Protein AF-A0A2H9THV5-F1 (afdb_monomer)

Radius of gyration: 31.76 Å; Cα contacts (8 Å, |Δi|>4): 285; chains: 1; bounding box: 78×86×103 Å

Sequence (363 aa):
MTNRNKTTAIPIPISDPPSHIPTVLPTSSRPKQRLEPTRTTKKSQKLVVFPDAEVEEEQVDENCIQIVSDEEFPFTSNAPQSFRLKDLRDHCLKMNLTGSVDIKRFDEVLYSPYFIDKEKSELAGKLEDAVASDAPIGEIFVFDYGVVVIWGLDEEDEKKALHRLQPYETDRLSPDDVELESFSFCHNPDKPARLFNDIINLRTGHHLVKLTISHALAQSVKLAYFEELIENTILHTKNIPYELSSTGTIKMSRQDINRQIGELFAMRMNVNLISNVLDTPELFWSFPTLAPLYRAVRGYLEISQRVEVLNQRCAVLSDMLDMLRDHANIMHGETLEWIVIVLIAIEIFIGIAKGLGDVLYSR

Nearest PDB structures (foldseek):
  5xg2-assembly1_A  TM=3.151E-01  e=3.537E-01  Pyrococcus yayanosii CH1
  3g67-assembly1_A  TM=2.731E-01  e=3.233E+00  Thermotoga maritima
  3zx6-assembly1_B  TM=2.943E-01  e=4.809E+00  Archaeoglobus fulgidus DSM 4304
  3g6b-assembly1_A  TM=2.728E-01  e=4.809E+00  Thermotoga maritima

InterPro domains:
  IPR003734 Domain of unknown function DUF155 [PF02582] (140-311)
  IPR051624 RMD1/Sad1-interacting [PTHR16255] (18-355)

Structure (mmCIF, N/CA/C/O backbone):
data_AF-A0A2H9THV5-F1
#
_entry.id   AF-A0A2H9THV5-F1
#
loop_
_atom_site.group_PDB
_atom_site.id
_atom_site.type_symbol
_atom_site.label_atom_id
_atom_site.label_alt_id
_atom_site.label_comp_id
_atom_site.label_asym_id
_atom_site.label_entity_id
_atom_site.label_seq_id
_atom_site.pdbx_PDB_ins_code
_atom_site.Cartn_x
_atom_site.Cartn_y
_atom_site.Cartn_z
_atom_site.occupancy
_atom_site.B_iso_or_equiv
_atom_site.auth_seq_id
_atom_site.auth_comp_id
_atom_site.auth_asym_id
_atom_site.auth_atom_id
_atom_site.pdbx_PDB_model_num
ATOM 1 N N . MET A 1 1 ? 2.592 61.772 -7.601 1.00 41.31 1 MET A N 1
ATOM 2 C CA . MET A 1 1 ? 1.728 62.232 -6.492 1.00 41.31 1 MET A CA 1
ATOM 3 C C . MET A 1 1 ? 0.386 62.652 -7.069 1.00 41.31 1 MET A C 1
ATOM 5 O O . MET A 1 1 ? 0.319 63.712 -7.672 1.00 41.31 1 MET A O 1
ATOM 9 N N . THR A 1 2 ? -0.664 61.855 -6.884 1.00 35.66 2 THR A N 1
ATOM 10 C CA . THR A 1 2 ? -2.045 62.306 -7.121 1.00 35.66 2 THR A CA 1
ATOM 11 C C . THR A 1 2 ? -2.966 61.477 -6.241 1.00 35.66 2 THR A C 1
ATOM 13 O O . THR A 1 2 ? -2.926 60.253 -6.270 1.00 35.66 2 THR A O 1
ATOM 16 N N . ASN A 1 3 ? -3.732 62.159 -5.398 1.00 29.12 3 ASN A N 1
ATOM 17 C CA . ASN A 1 3 ? -4.536 61.590 -4.323 1.00 29.12 3 ASN A CA 1
ATOM 18 C C . ASN A 1 3 ? -6.005 61.941 -4.599 1.00 29.12 3 ASN A C 1
ATOM 20 O O . ASN A 1 3 ? -6.270 63.095 -4.942 1.00 29.12 3 ASN A O 1
ATOM 24 N N . ARG A 1 4 ? -6.944 60.998 -4.453 1.00 34.19 4 ARG A N 1
ATOM 25 C CA . ARG A 1 4 ? -8.390 61.278 -4.360 1.00 34.19 4 ARG A CA 1
ATOM 26 C C . ARG A 1 4 ? -9.114 60.124 -3.665 1.00 34.19 4 ARG A C 1
ATOM 28 O O . ARG A 1 4 ? -8.895 58.964 -3.985 1.00 34.19 4 ARG A O 1
ATOM 35 N N . ASN A 1 5 ? -9.963 60.487 -2.708 1.00 29.50 5 ASN A N 1
ATOM 36 C CA . ASN A 1 5 ? -10.644 59.621 -1.746 1.00 29.50 5 ASN A CA 1
ATOM 37 C C . ASN A 1 5 ? -12.156 59.932 -1.735 1.00 29.50 5 ASN A C 1
ATOM 39 O O . ASN A 1 5 ? -12.516 61.085 -1.974 1.00 29.50 5 ASN A O 1
ATOM 43 N N . LYS A 1 6 ? -12.974 58.958 -1.284 1.00 31.80 6 LYS A N 1
ATOM 44 C CA . LYS A 1 6 ? -14.427 59.047 -0.950 1.00 31.80 6 LYS A CA 1
ATOM 45 C C . LYS A 1 6 ? -15.368 59.152 -2.186 1.00 31.80 6 LYS A C 1
ATOM 47 O O . LYS A 1 6 ? -14.927 59.576 -3.245 1.00 31.80 6 LYS A O 1
ATOM 52 N N . THR A 1 7 ? -16.637 58.704 -2.156 1.00 30.53 7 THR A N 1
ATOM 53 C CA . THR A 1 7 ? -17.585 58.592 -1.018 1.00 30.53 7 THR A CA 1
ATOM 54 C C . THR A 1 7 ? -18.591 57.420 -1.120 1.00 30.53 7 THR A C 1
ATOM 56 O O . THR A 1 7 ? -19.015 57.034 -2.201 1.00 30.53 7 THR A O 1
ATOM 59 N N . THR A 1 8 ? -18.987 56.934 0.062 1.00 30.58 8 THR A N 1
ATOM 60 C CA . THR A 1 8 ? -20.069 56.024 0.508 1.00 30.58 8 THR A CA 1
ATOM 61 C C . THR A 1 8 ? -21.469 56.131 -0.134 1.00 30.58 8 THR A C 1
ATOM 63 O O . THR A 1 8 ? -21.942 57.242 -0.353 1.00 30.58 8 THR A O 1
ATOM 66 N N . ALA A 1 9 ? -22.199 54.999 -0.207 1.00 30.67 9 ALA A N 1
ATOM 67 C CA . ALA A 1 9 ? -23.635 54.881 0.145 1.00 30.67 9 ALA A CA 1
ATOM 68 C C . ALA A 1 9 ? -24.061 53.405 0.392 1.00 30.67 9 ALA A C 1
ATOM 70 O O . ALA A 1 9 ? -23.725 52.537 -0.406 1.00 30.67 9 ALA A O 1
ATOM 71 N N . ILE A 1 10 ? -24.822 53.130 1.464 1.00 35.75 10 ILE A N 1
ATOM 72 C CA . ILE A 1 10 ? -25.533 51.857 1.748 1.00 35.75 10 ILE A CA 1
ATOM 73 C C . ILE A 1 10 ? -26.946 52.212 2.246 1.00 35.75 10 ILE A C 1
ATOM 75 O O . ILE A 1 10 ? -27.068 53.123 3.068 1.00 35.75 10 ILE A O 1
ATOM 79 N N . PRO A 1 11 ? -27.995 51.502 1.794 1.00 33.69 11 PRO A N 1
ATOM 80 C CA . PRO A 1 11 ? -29.097 51.115 2.687 1.00 33.69 11 PRO A CA 1
ATOM 81 C C . PRO A 1 11 ? -29.541 49.638 2.539 1.00 33.69 11 PRO A C 1
ATOM 83 O O . PRO A 1 11 ? -29.286 48.986 1.531 1.00 33.69 11 PRO A O 1
ATOM 86 N N . ILE A 1 12 ? -30.226 49.129 3.570 1.00 32.84 12 ILE A N 1
ATOM 87 C CA . ILE A 1 12 ? -30.761 47.759 3.775 1.00 32.84 12 ILE A CA 1
ATOM 88 C C . ILE A 1 12 ? -32.153 47.929 4.460 1.00 32.84 12 ILE A C 1
ATOM 90 O O . ILE A 1 12 ? -32.364 49.011 5.016 1.00 32.84 12 ILE A O 1
ATOM 94 N N . PRO A 1 13 ? -33.035 46.916 4.644 1.00 43.62 13 PRO A N 1
ATOM 95 C CA . PRO A 1 13 ? -33.678 45.935 3.741 1.00 43.62 13 PRO A CA 1
ATOM 96 C C . PRO A 1 13 ? -35.220 46.148 3.625 1.00 43.62 13 PRO A C 1
ATOM 98 O O . PRO A 1 13 ? -35.772 47.010 4.303 1.00 43.62 13 PRO A O 1
ATOM 101 N N . ILE A 1 14 ? -35.941 45.293 2.873 1.00 37.06 14 ILE A N 1
ATOM 102 C CA . ILE A 1 14 ? -37.394 45.020 3.046 1.00 37.06 14 ILE A CA 1
ATOM 103 C C . ILE A 1 14 ? -37.681 43.518 2.798 1.00 37.06 14 ILE A C 1
ATOM 105 O O . ILE A 1 14 ? -37.040 42.908 1.945 1.00 37.06 14 ILE A O 1
ATOM 109 N N . SER A 1 15 ? -38.657 42.951 3.512 1.00 32.81 15 SER A N 1
ATOM 110 C CA . SER A 1 15 ? -39.217 41.587 3.395 1.00 32.81 15 SER A CA 1
ATOM 111 C C . SER A 1 15 ? -40.761 41.660 3.560 1.00 32.81 15 SER A C 1
ATOM 113 O O . SER A 1 15 ? -41.258 42.740 3.882 1.00 32.81 15 SER A O 1
ATOM 115 N N . ASP A 1 16 ? -41.635 40.662 3.357 1.00 33.09 16 ASP A N 1
ATOM 116 C CA . ASP A 1 16 ? -41.623 39.218 2.989 1.00 33.09 16 ASP A CA 1
ATOM 117 C C . ASP A 1 16 ? -43.109 38.842 2.627 1.00 33.09 16 ASP A C 1
ATOM 119 O O . ASP A 1 16 ? -43.939 39.762 2.640 1.00 33.09 16 ASP A O 1
ATOM 123 N N . PRO A 1 17 ? -43.588 37.580 2.448 1.00 40.47 17 PRO A N 1
ATOM 124 C CA . PRO A 1 17 ? -43.009 36.293 2.023 1.00 40.47 17 PRO A CA 1
ATOM 125 C C . PRO A 1 17 ? -43.823 35.681 0.822 1.00 40.47 17 PRO A C 1
ATOM 127 O O . PRO A 1 17 ? -44.000 36.371 -0.178 1.00 40.47 17 PRO A O 1
ATOM 130 N N . PRO A 1 18 ? -44.320 34.418 0.822 1.00 41.69 18 PRO A N 1
ATOM 131 C CA . PRO A 1 18 ? -43.686 33.252 0.189 1.00 41.69 18 PRO A CA 1
ATOM 132 C C . PRO A 1 18 ? -44.488 32.633 -0.980 1.00 41.69 18 PRO A C 1
ATOM 134 O O . PRO A 1 18 ? -45.715 32.714 -1.004 1.00 41.69 18 PRO A O 1
ATOM 137 N N . SER A 1 19 ? -43.843 31.859 -1.870 1.00 29.62 19 SER A N 1
ATOM 138 C CA . SER A 1 19 ? -44.549 30.786 -2.603 1.00 29.62 19 SER A CA 1
ATOM 139 C C . SER A 1 19 ? -43.634 29.688 -3.188 1.00 29.62 19 SER A C 1
ATOM 141 O O . SER A 1 19 ? -42.542 29.959 -3.671 1.00 29.62 19 SER A O 1
ATOM 143 N N . HIS A 1 20 ? -44.148 28.452 -3.140 1.00 33.62 20 HIS A N 1
ATOM 144 C CA . HIS A 1 20 ? -43.780 27.231 -3.881 1.00 33.62 20 HIS A CA 1
ATOM 145 C C . HIS A 1 20 ? -42.341 26.673 -3.847 1.00 33.62 20 HIS A C 1
ATOM 147 O O . HIS A 1 20 ? -41.437 27.100 -4.558 1.00 33.62 20 HIS A O 1
ATOM 153 N N . ILE A 1 21 ? -42.219 25.553 -3.126 1.00 32.97 21 ILE A N 1
ATOM 154 C CA . ILE A 1 21 ? -41.171 24.532 -3.259 1.00 32.97 21 ILE A CA 1
ATOM 155 C C . ILE A 1 21 ? -41.401 23.717 -4.546 1.00 32.97 21 ILE A C 1
ATOM 157 O O . ILE A 1 21 ? -42.512 23.219 -4.746 1.00 32.97 21 ILE A O 1
ATOM 161 N N . PRO A 1 22 ? -40.347 23.454 -5.337 1.00 31.42 22 PRO A N 1
ATOM 162 C CA . PRO A 1 22 ? -40.216 22.216 -6.097 1.00 31.42 22 PRO A CA 1
ATOM 163 C C . PRO A 1 22 ? -39.052 21.378 -5.551 1.00 31.42 22 PRO A C 1
ATOM 165 O O . PRO A 1 22 ? -37.917 21.842 -5.450 1.00 31.42 22 PRO A O 1
ATOM 168 N N . THR A 1 23 ? -39.330 20.118 -5.225 1.00 37.56 23 THR A N 1
ATOM 169 C CA . THR A 1 23 ? -38.326 19.133 -4.807 1.00 37.56 23 THR A CA 1
ATOM 170 C C . THR A 1 23 ? -37.332 18.864 -5.939 1.00 37.56 23 THR A C 1
ATOM 172 O O . THR A 1 23 ? -37.728 18.378 -6.997 1.00 37.56 23 THR A O 1
ATOM 175 N N . VAL A 1 24 ? -36.040 19.115 -5.709 1.00 32.00 24 VAL A N 1
ATOM 176 C CA . VAL A 1 24 ? -34.955 18.727 -6.626 1.00 32.00 24 VAL A CA 1
ATOM 177 C C . VAL A 1 24 ? -33.928 17.896 -5.861 1.00 32.00 24 VAL A C 1
ATOM 179 O O . VAL A 1 24 ? -33.299 18.375 -4.920 1.00 32.00 24 VAL A O 1
ATOM 182 N N . LEU A 1 25 ? -33.766 16.640 -6.279 1.00 36.31 25 LEU A N 1
ATOM 183 C CA . LEU A 1 25 ? -32.683 15.759 -5.841 1.00 36.31 25 LEU A CA 1
ATOM 184 C C . LEU A 1 25 ? -31.337 16.301 -6.356 1.00 36.31 25 LEU A C 1
ATOM 186 O O . LEU A 1 25 ? -31.209 16.507 -7.565 1.00 36.31 25 LEU A O 1
ATOM 190 N N . PRO A 1 26 ? -30.313 16.490 -5.506 1.00 31.27 26 PRO A N 1
ATOM 191 C CA . PRO A 1 26 ? -28.981 16.838 -5.977 1.00 31.27 26 PRO A CA 1
ATOM 192 C C . PRO A 1 26 ? -28.259 15.591 -6.508 1.00 31.27 26 PRO A C 1
ATOM 194 O O . PRO A 1 26 ? -27.582 14.876 -5.770 1.00 31.27 26 PRO A O 1
ATOM 197 N N . THR A 1 27 ? -28.346 15.349 -7.817 1.00 34.00 27 THR A N 1
ATOM 198 C CA . THR A 1 27 ? -27.400 14.471 -8.522 1.00 34.00 27 THR A CA 1
ATOM 199 C C . THR A 1 27 ? -26.018 15.126 -8.531 1.00 34.00 27 THR A C 1
ATOM 201 O O . THR A 1 27 ? -25.713 15.955 -9.388 1.00 34.00 27 THR A O 1
ATOM 204 N N . SER A 1 28 ? -25.176 14.770 -7.560 1.00 29.48 28 SER A N 1
ATOM 205 C CA . SER A 1 28 ? -23.804 15.276 -7.433 1.00 29.48 28 SER A CA 1
ATOM 206 C C . SER A 1 28 ? -22.831 14.550 -8.375 1.00 29.48 28 SER A C 1
ATOM 208 O O . SER A 1 28 ? -21.935 13.834 -7.932 1.00 29.48 2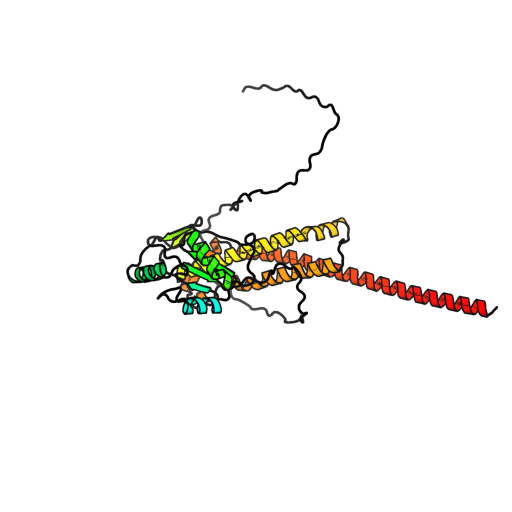8 SER A O 1
ATOM 210 N N . SER A 1 29 ? -22.960 14.767 -9.684 1.00 37.22 29 SER A N 1
ATOM 211 C CA . SER A 1 29 ? -21.914 14.416 -10.653 1.00 37.22 29 SER A CA 1
ATOM 212 C C . SER A 1 29 ? -20.895 15.558 -10.749 1.00 37.22 29 SER A C 1
ATOM 214 O O . SER A 1 29 ? -21.001 16.431 -11.614 1.00 37.22 29 SER A O 1
ATOM 216 N N . ARG A 1 30 ? -19.920 15.583 -9.833 1.00 27.19 30 ARG A N 1
ATOM 217 C CA . ARG A 1 30 ? -18.809 16.547 -9.852 1.00 27.19 30 ARG A CA 1
ATOM 218 C C . ARG A 1 30 ? -17.528 15.811 -10.267 1.00 27.19 30 ARG A C 1
ATOM 220 O O . ARG A 1 30 ? -17.131 14.903 -9.543 1.00 27.19 30 ARG A O 1
ATOM 227 N N . PRO A 1 31 ? -16.877 16.154 -11.393 1.00 31.58 31 PRO A N 1
ATOM 228 C CA . PRO A 1 31 ? -15.606 15.530 -11.747 1.00 31.58 31 PRO A CA 1
ATOM 229 C C . PRO A 1 31 ? -14.546 15.882 -10.691 1.00 31.58 31 PRO A C 1
ATOM 231 O O . PRO A 1 31 ? -14.385 17.060 -10.358 1.00 31.58 31 PRO A O 1
ATOM 234 N N . LYS A 1 32 ? -13.831 14.873 -10.163 1.00 35.84 32 LYS A N 1
ATOM 235 C CA . LYS A 1 32 ? -12.655 15.077 -9.299 1.00 35.84 32 LYS A CA 1
ATOM 236 C C . LYS A 1 32 ? -11.637 15.912 -10.091 1.00 35.84 32 LYS A C 1
ATOM 238 O O . LYS A 1 32 ? -11.112 15.462 -11.106 1.00 35.84 32 LYS A O 1
ATOM 243 N N . GLN A 1 33 ? -11.377 17.143 -9.653 1.00 32.56 33 GLN A N 1
ATOM 244 C CA . GLN A 1 33 ? -10.331 17.975 -10.244 1.00 32.56 33 GLN A CA 1
ATOM 245 C C . GLN A 1 33 ? -8.980 17.449 -9.751 1.00 32.56 33 GLN A C 1
ATOM 247 O O . GLN A 1 33 ? -8.726 17.467 -8.548 1.00 32.56 33 GLN A O 1
ATOM 252 N N . ARG A 1 34 ? -8.142 16.952 -10.671 1.00 33.28 34 ARG A N 1
ATOM 253 C CA . ARG A 1 34 ? -6.823 16.380 -10.361 1.00 33.28 34 ARG A CA 1
ATOM 254 C C . ARG A 1 34 ? -5.960 17.433 -9.658 1.00 33.28 34 ARG A C 1
ATOM 256 O O . ARG A 1 34 ? -5.554 18.413 -10.280 1.00 33.28 34 ARG A O 1
ATOM 263 N N . LEU A 1 35 ? -5.718 17.242 -8.364 1.00 37.00 35 LEU A N 1
ATOM 264 C CA . LEU A 1 35 ? -4.752 18.025 -7.602 1.00 37.00 35 LEU A CA 1
ATOM 265 C C . LEU A 1 35 ? -3.375 17.409 -7.842 1.00 37.00 35 LEU A C 1
ATOM 267 O O . LEU A 1 35 ? -3.117 16.289 -7.415 1.00 37.00 35 LEU A O 1
ATOM 271 N N . GLU A 1 36 ? -2.506 18.122 -8.553 1.00 35.09 36 GLU A N 1
ATOM 272 C CA . GLU A 1 36 ? -1.099 17.731 -8.644 1.00 35.09 36 GLU A CA 1
ATOM 273 C C . GLU A 1 36 ? -0.419 17.937 -7.279 1.00 35.09 36 GLU A C 1
ATOM 275 O O . GLU A 1 36 ? -0.644 18.974 -6.640 1.00 35.09 36 GLU A O 1
ATOM 280 N N . PRO A 1 37 ? 0.423 16.998 -6.813 1.00 33.12 37 PRO A N 1
ATOM 281 C CA . PRO A 1 37 ? 1.135 17.161 -5.555 1.00 33.12 37 PRO A CA 1
ATOM 282 C C . PRO A 1 37 ? 2.121 18.331 -5.656 1.00 33.12 37 PRO A C 1
ATOM 284 O O . PRO A 1 37 ? 3.055 18.327 -6.461 1.00 33.12 37 PRO A O 1
ATOM 287 N N . THR A 1 38 ? 1.941 19.347 -4.808 1.00 30.36 38 THR A N 1
ATOM 288 C CA . THR A 1 38 ? 2.848 20.501 -4.716 1.00 30.36 38 THR A CA 1
ATOM 289 C C . THR A 1 38 ? 4.204 20.107 -4.134 1.00 30.36 38 THR A C 1
ATOM 291 O O . THR A 1 38 ? 4.488 20.314 -2.953 1.00 30.36 38 THR A O 1
ATOM 294 N N . ARG A 1 39 ? 5.074 19.580 -4.997 1.00 36.75 39 ARG A N 1
ATOM 295 C CA . ARG A 1 39 ? 6.488 19.314 -4.729 1.00 36.75 39 ARG A CA 1
ATOM 296 C C . ARG A 1 39 ? 7.211 20.612 -4.359 1.00 36.75 39 ARG A C 1
ATOM 298 O O . ARG A 1 39 ? 7.509 21.447 -5.217 1.00 36.75 39 ARG A O 1
ATOM 305 N N . THR A 1 40 ? 7.507 20.795 -3.074 1.00 36.31 40 THR A N 1
ATOM 306 C CA . THR A 1 40 ? 8.294 21.949 -2.613 1.00 36.31 40 THR A CA 1
ATOM 307 C C . THR A 1 40 ? 9.749 21.811 -3.074 1.00 36.31 40 THR A C 1
ATOM 309 O O . THR A 1 40 ? 10.307 20.718 -3.119 1.00 36.31 40 THR A O 1
ATOM 312 N N . THR A 1 41 ? 10.370 22.911 -3.515 1.00 36.38 41 THR A N 1
ATOM 313 C CA . THR A 1 41 ? 11.671 22.853 -4.206 1.00 36.38 41 THR A CA 1
ATOM 314 C C . THR A 1 41 ? 12.837 23.398 -3.380 1.00 36.38 41 THR A C 1
ATOM 316 O O . THR A 1 41 ? 12.711 24.407 -2.691 1.00 36.38 41 THR A O 1
ATOM 319 N N . LYS A 1 42 ? 14.014 22.797 -3.626 1.00 33.75 42 LYS A N 1
ATOM 320 C CA . LYS A 1 42 ? 15.392 23.251 -3.320 1.00 33.75 42 LYS A CA 1
ATOM 321 C C . LYS A 1 42 ? 15.931 23.023 -1.896 1.00 33.75 42 LYS A C 1
ATOM 323 O O . LYS A 1 42 ? 15.798 23.876 -1.025 1.00 33.75 42 LYS A O 1
ATOM 328 N N . LYS A 1 43 ? 16.919 22.122 -1.828 1.00 28.81 43 LYS A N 1
ATOM 329 C CA . LYS A 1 43 ? 18.335 22.550 -1.870 1.00 28.81 43 LYS A CA 1
ATOM 330 C C . LYS A 1 43 ? 19.244 21.473 -2.465 1.00 28.81 43 LYS A C 1
ATOM 332 O O . LYS A 1 43 ? 19.119 20.299 -2.152 1.00 28.81 43 LYS A O 1
ATOM 337 N N . SER A 1 44 ? 20.179 21.893 -3.312 1.00 39.78 44 SER A N 1
ATOM 338 C CA . SER A 1 44 ? 21.198 21.017 -3.893 1.00 39.78 44 SER A CA 1
ATOM 339 C C . SER A 1 44 ? 22.194 20.567 -2.824 1.00 39.78 44 SER A C 1
ATOM 341 O O . SER A 1 44 ? 22.816 21.423 -2.193 1.00 39.78 44 SER A O 1
ATOM 343 N N . GLN A 1 45 ? 22.423 19.261 -2.681 1.00 33.25 45 GLN A N 1
ATOM 344 C CA . GLN A 1 45 ? 23.589 18.734 -1.968 1.00 33.25 45 GLN A CA 1
ATOM 345 C C . GLN A 1 45 ? 24.323 17.695 -2.820 1.00 33.25 45 GLN A C 1
ATOM 347 O O . GLN A 1 45 ? 23.726 16.836 -3.463 1.00 33.25 45 GLN A O 1
ATOM 352 N N . LYS A 1 46 ? 25.647 17.842 -2.863 1.00 34.25 46 LYS A N 1
ATOM 353 C CA . LYS A 1 46 ? 26.589 17.005 -3.605 1.00 34.25 46 LYS A CA 1
ATOM 354 C C . LYS A 1 46 ? 27.096 15.936 -2.638 1.00 34.25 46 LYS A C 1
ATOM 356 O O . LYS A 1 46 ? 27.902 16.261 -1.772 1.00 34.25 46 LYS A O 1
ATOM 361 N N . LEU A 1 47 ? 26.602 14.706 -2.756 1.00 32.50 47 LEU A N 1
ATOM 362 C CA . LEU A 1 47 ? 26.888 13.646 -1.788 1.00 32.50 47 LEU A CA 1
ATOM 363 C C . LEU A 1 47 ? 28.201 12.913 -2.109 1.00 32.50 47 LEU A C 1
ATOM 365 O O . LEU A 1 47 ? 28.448 12.549 -3.259 1.00 32.50 47 LEU A O 1
ATOM 369 N N . VAL A 1 48 ? 29.028 12.689 -1.085 1.00 32.28 48 VAL A N 1
ATOM 370 C CA . VAL A 1 48 ? 30.269 11.903 -1.151 1.00 32.28 48 VAL A CA 1
ATOM 371 C C . VAL A 1 48 ? 30.192 10.769 -0.125 1.00 32.28 48 VAL A C 1
ATOM 373 O O . VAL A 1 48 ? 30.272 11.018 1.068 1.00 32.28 48 VAL A O 1
ATOM 376 N N . VAL A 1 49 ? 30.002 9.551 -0.639 1.00 30.83 49 VAL A N 1
ATOM 377 C CA . VAL A 1 49 ? 30.691 8.292 -0.273 1.00 30.83 49 VAL A CA 1
ATOM 378 C C . VAL A 1 49 ? 31.042 8.051 1.216 1.00 30.83 49 VAL A C 1
ATOM 380 O O . VAL A 1 49 ? 32.083 8.516 1.661 1.00 30.83 49 VAL A O 1
ATOM 383 N N . PHE A 1 50 ? 30.216 7.207 1.865 1.00 33.47 50 PHE A N 1
ATOM 384 C CA . PHE A 1 50 ? 30.436 6.271 3.005 1.00 33.47 50 PHE A CA 1
ATOM 385 C C . PHE A 1 50 ? 31.108 6.766 4.312 1.00 33.47 50 PHE A C 1
ATOM 387 O O . PHE A 1 50 ? 32.034 7.575 4.300 1.00 33.47 50 PHE A O 1
ATOM 394 N N . PRO A 1 51 ? 30.638 6.258 5.470 1.00 30.05 51 PRO A N 1
ATOM 395 C CA . PRO A 1 51 ? 31.253 5.046 6.036 1.00 30.05 51 PRO A CA 1
ATOM 396 C C . PRO A 1 51 ? 30.247 3.988 6.540 1.00 30.05 51 PRO A C 1
ATOM 398 O O . PRO A 1 51 ? 29.043 4.233 6.587 1.00 30.05 51 PRO A O 1
ATOM 401 N N . ASP A 1 52 ? 30.774 2.816 6.899 1.00 31.91 52 ASP A N 1
ATOM 402 C CA . ASP A 1 52 ? 30.037 1.639 7.377 1.00 31.91 52 ASP A CA 1
ATOM 403 C C . ASP A 1 52 ? 29.562 1.766 8.839 1.00 31.91 52 ASP A C 1
ATOM 405 O O . ASP A 1 52 ? 30.190 2.451 9.650 1.00 31.91 52 ASP A O 1
ATOM 409 N N . ALA A 1 53 ? 28.479 1.060 9.183 1.00 28.19 53 ALA A N 1
ATOM 410 C CA . ALA A 1 53 ? 28.026 0.839 10.556 1.00 28.19 53 ALA A CA 1
ATOM 411 C C . ALA A 1 53 ? 27.417 -0.568 10.691 1.00 28.19 53 ALA A C 1
ATOM 413 O O . ALA A 1 53 ? 26.760 -1.060 9.772 1.00 28.19 53 ALA A O 1
ATOM 414 N N . GLU A 1 54 ? 27.690 -1.209 11.824 1.00 25.72 54 GLU A N 1
ATOM 415 C CA . GLU A 1 54 ? 27.365 -2.607 12.124 1.00 25.72 54 GLU A CA 1
ATOM 416 C C . GLU A 1 54 ? 25.901 -2.764 12.582 1.00 25.72 54 GLU A C 1
ATOM 418 O O . GLU A 1 54 ? 25.278 -1.804 13.039 1.00 25.72 54 GLU A O 1
ATOM 423 N N . VAL A 1 55 ? 25.343 -3.971 12.437 1.00 28.25 55 VAL A N 1
ATOM 424 C CA . VAL A 1 55 ? 23.964 -4.309 12.834 1.00 28.25 55 VAL A CA 1
ATOM 425 C C . VAL A 1 55 ? 24.005 -5.194 14.078 1.00 28.25 55 VAL A C 1
ATOM 427 O O . VAL A 1 55 ? 24.672 -6.227 14.065 1.00 28.25 55 VAL A O 1
ATOM 430 N N . GLU A 1 56 ? 23.259 -4.817 15.116 1.00 26.14 56 GLU A N 1
ATOM 431 C CA . GLU A 1 56 ? 22.894 -5.699 16.230 1.00 26.14 56 GLU A CA 1
ATOM 432 C C . GLU A 1 56 ? 21.407 -6.075 16.095 1.00 26.14 56 GLU A C 1
ATOM 434 O O . GLU A 1 56 ? 20.573 -5.228 15.771 1.00 26.14 56 GLU A O 1
ATOM 439 N N . GLU A 1 57 ? 21.083 -7.354 16.297 1.00 27.50 57 GLU A N 1
ATOM 440 C CA . GLU A 1 57 ? 19.721 -7.900 16.210 1.00 27.50 57 GLU A CA 1
ATOM 441 C C . GLU A 1 57 ? 19.074 -7.958 17.607 1.00 27.50 57 GLU A C 1
ATOM 443 O O . GLU A 1 57 ? 19.671 -8.500 18.538 1.00 27.50 57 GLU A O 1
ATOM 448 N N . GLU A 1 58 ? 17.834 -7.476 17.751 1.00 26.84 58 GLU A N 1
ATOM 449 C CA . GLU A 1 58 ? 17.004 -7.699 18.948 1.00 26.84 58 GLU A CA 1
ATOM 450 C C . GLU A 1 58 ? 15.885 -8.715 18.663 1.00 26.84 58 GLU A C 1
ATOM 452 O O . GLU A 1 58 ? 15.231 -8.679 17.621 1.00 26.84 58 GLU A O 1
ATOM 457 N N . GLN A 1 59 ? 15.668 -9.638 19.606 1.00 24.80 59 GLN A N 1
ATOM 458 C CA . GLN A 1 59 ? 14.634 -10.674 19.520 1.00 24.80 59 GLN A CA 1
ATOM 459 C C . GLN A 1 59 ? 13.273 -10.153 20.001 1.00 24.80 59 GLN A C 1
ATOM 461 O O . GLN A 1 59 ? 13.201 -9.392 20.964 1.00 24.80 59 GLN A O 1
ATOM 466 N N . VAL A 1 60 ? 12.188 -10.620 19.376 1.00 25.88 60 VAL A N 1
ATOM 467 C CA . VAL A 1 60 ? 10.803 -10.300 19.762 1.00 25.88 60 VAL A CA 1
ATOM 468 C C . VAL A 1 60 ? 10.108 -11.555 20.298 1.00 25.88 60 VAL A C 1
ATOM 470 O O . VAL A 1 60 ? 10.151 -12.605 19.662 1.00 25.88 60 VAL A O 1
ATOM 473 N N . ASP A 1 61 ? 9.464 -11.434 21.463 1.00 26.53 61 ASP A N 1
ATOM 474 C CA . ASP A 1 61 ? 8.731 -12.517 22.133 1.00 26.53 61 ASP A CA 1
ATOM 475 C C . ASP A 1 61 ? 7.463 -12.950 21.369 1.00 26.53 61 ASP A C 1
ATOM 477 O O . ASP A 1 61 ? 6.603 -12.132 21.031 1.00 26.53 61 ASP A O 1
ATOM 481 N N . GLU A 1 62 ? 7.286 -14.262 21.189 1.00 28.47 62 GLU A N 1
ATOM 482 C CA . GLU A 1 62 ? 6.042 -14.860 20.694 1.00 28.47 62 GLU A CA 1
ATOM 483 C C . GLU A 1 62 ? 5.045 -15.107 21.842 1.00 28.47 62 GLU A C 1
ATOM 485 O O . GLU A 1 62 ? 5.271 -15.985 22.680 1.00 28.47 62 GLU A O 1
ATOM 490 N N . ASN A 1 63 ? 3.881 -14.436 21.852 1.00 29.52 63 ASN A N 1
ATOM 491 C CA . ASN A 1 63 ? 2.688 -15.039 22.466 1.00 29.52 63 ASN A CA 1
ATOM 492 C C . ASN A 1 63 ? 1.326 -14.450 22.048 1.00 29.52 63 ASN A C 1
ATOM 494 O O . ASN A 1 63 ? 1.159 -13.237 21.944 1.00 29.52 63 ASN A O 1
ATOM 498 N N . CYS A 1 64 ? 0.329 -15.349 21.976 1.00 25.86 64 CYS A N 1
ATOM 499 C CA . CYS A 1 64 ? -1.098 -15.127 21.665 1.00 25.86 64 CYS A CA 1
ATOM 500 C C . CYS A 1 64 ? -1.389 -14.650 20.215 1.00 25.86 64 CYS A C 1
ATOM 502 O O . CYS A 1 64 ? -0.599 -13.945 19.608 1.00 25.86 64 CYS A O 1
ATOM 504 N N . ILE A 1 65 ? -2.505 -15.008 19.560 1.00 27.34 65 ILE A N 1
ATOM 505 C CA . ILE A 1 65 ? -3.871 -15.324 20.037 1.00 27.34 65 ILE A CA 1
ATOM 506 C C . ILE A 1 65 ? -4.469 -16.530 19.258 1.00 27.34 65 ILE A C 1
ATOM 508 O O . ILE A 1 65 ? -4.092 -16.780 18.116 1.00 27.34 65 ILE A O 1
ATOM 512 N N . GLN A 1 66 ? -5.420 -17.274 19.852 1.00 27.81 66 GLN A N 1
ATOM 513 C CA . GLN A 1 66 ? -6.179 -18.343 19.169 1.00 27.81 66 GLN A CA 1
ATOM 514 C C . GLN A 1 66 ? -7.394 -17.843 18.355 1.00 27.81 66 GLN A C 1
ATOM 516 O O . GLN A 1 66 ? -8.007 -16.827 18.665 1.00 27.81 66 GLN A O 1
ATOM 521 N N . ILE A 1 67 ? -7.737 -18.617 17.322 1.00 37.97 67 ILE A N 1
ATOM 522 C CA . ILE A 1 67 ? -8.697 -18.335 16.238 1.00 37.97 67 ILE A CA 1
ATOM 523 C C . ILE A 1 67 ? -10.160 -18.224 16.718 1.00 37.97 67 ILE A C 1
ATOM 525 O O . ILE A 1 67 ? -10.591 -18.986 17.583 1.00 37.97 67 ILE A O 1
ATOM 529 N N . VAL A 1 68 ? -10.954 -17.374 16.050 1.00 30.09 68 VAL A N 1
ATOM 530 C CA . VAL A 1 68 ? -12.426 -17.486 15.970 1.00 30.09 68 VAL A CA 1
ATOM 531 C C . VAL A 1 68 ? -12.843 -17.517 14.493 1.00 30.09 68 VAL A C 1
ATOM 533 O O . VAL A 1 68 ? -12.233 -16.848 13.665 1.00 30.09 68 VAL A O 1
ATOM 536 N N . SER A 1 69 ? -13.834 -18.348 14.172 1.00 30.64 69 SER A N 1
ATOM 537 C CA . SER A 1 69 ? -14.238 -18.747 12.817 1.00 30.64 69 SER A CA 1
ATOM 538 C C . SER A 1 69 ? -15.388 -17.925 12.219 1.00 30.64 69 SER A C 1
ATOM 540 O O . SER A 1 69 ? -16.365 -17.662 12.914 1.00 30.64 69 SER A O 1
ATOM 542 N N . ASP A 1 70 ? -15.283 -17.655 10.916 1.00 34.41 70 ASP A N 1
ATOM 543 C CA . ASP A 1 70 ? -16.334 -17.476 9.900 1.00 34.41 70 ASP A CA 1
ATOM 544 C C . ASP A 1 70 ? -17.714 -16.932 10.338 1.00 34.41 70 ASP A C 1
ATOM 546 O O . ASP A 1 70 ? -18.687 -17.676 10.465 1.00 34.41 70 ASP A O 1
ATOM 550 N N . GLU A 1 71 ? -17.837 -15.602 10.395 1.00 31.00 71 GLU A N 1
ATOM 551 C CA . GLU A 1 71 ? -19.068 -14.899 9.999 1.00 31.00 71 GLU A CA 1
ATOM 552 C C . GLU A 1 71 ? -18.710 -13.803 8.977 1.00 31.00 71 GLU A C 1
ATOM 554 O O . GLU A 1 71 ? -17.818 -12.985 9.215 1.00 31.00 71 GLU A O 1
ATOM 559 N N . GLU A 1 72 ? -19.392 -13.782 7.826 1.00 35.62 72 GLU A N 1
ATOM 560 C CA . GLU A 1 72 ? -19.187 -12.780 6.768 1.00 35.62 72 GLU A CA 1
ATOM 561 C C . GLU A 1 72 ? -19.770 -11.417 7.179 1.00 35.62 72 GLU A C 1
ATOM 563 O O . GLU A 1 72 ? -20.894 -11.047 6.829 1.00 35.62 72 GLU A O 1
ATOM 568 N N . PHE A 1 73 ? -18.986 -10.632 7.916 1.00 31.73 73 PHE A N 1
ATOM 569 C CA . PHE A 1 73 ? -19.257 -9.206 8.089 1.00 31.73 73 PHE A CA 1
ATOM 570 C C . PHE A 1 73 ? -18.933 -8.440 6.795 1.00 31.73 73 PHE A C 1
ATOM 572 O O . PHE A 1 73 ? -17.955 -8.771 6.123 1.00 31.73 73 PHE A O 1
ATOM 579 N N . PRO A 1 74 ? -19.684 -7.372 6.452 1.00 31.28 74 PRO A N 1
ATOM 580 C CA . PRO A 1 74 ? -19.374 -6.502 5.320 1.00 31.28 74 PRO A CA 1
ATOM 581 C C . PRO A 1 74 ? -18.184 -5.593 5.662 1.00 31.28 74 PRO A C 1
ATOM 583 O O . PRO A 1 74 ? -18.329 -4.393 5.905 1.00 31.28 74 PRO A O 1
ATOM 586 N N . PHE A 1 75 ? -17.006 -6.202 5.723 1.00 39.66 75 PHE A N 1
ATOM 587 C CA . PHE A 1 75 ? -15.709 -5.549 5.739 1.00 39.66 75 PHE A CA 1
ATOM 588 C C . PHE A 1 75 ? -15.257 -5.431 4.279 1.00 39.66 75 PHE A C 1
ATOM 590 O O . PHE A 1 75 ? -15.311 -6.416 3.541 1.00 39.66 75 PHE A O 1
ATOM 597 N N . THR A 1 76 ? -14.810 -4.256 3.833 1.00 43.75 76 THR A N 1
ATOM 598 C CA . THR A 1 76 ? -14.001 -4.191 2.605 1.00 43.75 76 THR A CA 1
ATOM 599 C C . THR A 1 76 ? -12.773 -5.055 2.856 1.00 43.75 76 THR A C 1
ATOM 601 O O . THR A 1 76 ? -12.135 -4.868 3.892 1.00 43.75 76 THR A O 1
ATOM 604 N N . SER A 1 77 ? -12.461 -6.044 2.009 1.00 40.94 77 SER A N 1
ATOM 605 C CA . SER A 1 77 ? -11.358 -6.958 2.320 1.00 40.94 77 SER A CA 1
ATOM 606 C C . SER A 1 77 ? -10.023 -6.223 2.197 1.00 40.94 77 SER A C 1
ATOM 608 O O . SER A 1 77 ? -9.368 -6.200 1.164 1.00 40.94 77 SER A O 1
ATOM 610 N N . ASN A 1 78 ? -9.593 -5.626 3.308 1.00 53.41 78 ASN A N 1
ATOM 611 C CA . ASN A 1 78 ? -8.320 -4.921 3.422 1.00 53.41 78 ASN A CA 1
ATOM 612 C C . ASN A 1 78 ? -7.134 -5.909 3.465 1.00 53.41 78 ASN A C 1
ATOM 614 O O . ASN A 1 78 ? -6.030 -5.517 3.829 1.00 53.41 78 ASN A O 1
ATOM 618 N N . ALA A 1 79 ? -7.360 -7.186 3.139 1.00 55.72 79 ALA A N 1
ATOM 619 C CA . ALA A 1 79 ? -6.318 -8.184 2.992 1.00 55.72 79 ALA A CA 1
ATOM 620 C C . ALA A 1 79 ? -5.281 -7.711 1.954 1.00 55.72 79 ALA A C 1
ATOM 622 O O . ALA A 1 79 ? -5.618 -6.977 1.017 1.00 55.72 79 ALA A O 1
ATOM 623 N N . PRO A 1 80 ? -4.000 -8.084 2.110 1.00 62.56 80 PRO A N 1
ATOM 624 C CA . PRO A 1 80 ? -2.962 -7.645 1.192 1.00 62.56 80 PRO A CA 1
ATOM 625 C C . PRO A 1 80 ? -3.234 -8.204 -0.210 1.00 62.56 80 PRO A C 1
ATOM 627 O O . PRO A 1 80 ? -3.058 -9.402 -0.445 1.00 62.56 80 PRO A O 1
ATOM 630 N N . GLN A 1 81 ? -3.637 -7.325 -1.143 1.00 76.88 81 GLN A N 1
ATOM 631 C CA . GLN A 1 81 ? -3.854 -7.716 -2.541 1.00 76.88 81 GLN A CA 1
ATOM 632 C C . GLN A 1 81 ? -2.636 -8.476 -3.046 1.00 76.88 81 GLN A C 1
ATOM 634 O O . GLN A 1 81 ? -1.501 -8.029 -2.842 1.00 76.88 81 GLN A O 1
ATOM 639 N N . SER A 1 82 ? -2.873 -9.587 -3.731 1.00 81.44 82 SER A N 1
ATOM 640 C CA . SER A 1 82 ? -1.791 -10.428 -4.221 1.00 81.44 82 SER A CA 1
ATOM 641 C C . SER A 1 82 ? -2.110 -11.095 -5.551 1.00 81.44 82 SER A C 1
ATOM 643 O O . SER A 1 82 ? -3.267 -11.361 -5.885 1.00 81.44 82 SER A O 1
ATOM 645 N N . PHE A 1 83 ? -1.065 -11.385 -6.323 1.00 82.56 83 PHE A N 1
ATOM 646 C CA . PHE A 1 83 ? -1.170 -12.142 -7.564 1.00 82.56 83 PHE A CA 1
ATOM 647 C C . PHE A 1 83 ? -0.755 -13.595 -7.353 1.00 82.56 83 PHE A C 1
ATOM 649 O O . PHE A 1 83 ? 0.336 -13.897 -6.862 1.00 82.56 83 PHE A O 1
ATOM 656 N N . ARG A 1 84 ? -1.581 -14.526 -7.839 1.00 83.50 84 ARG A N 1
ATOM 657 C CA . ARG A 1 84 ? -1.262 -15.961 -7.869 1.00 83.50 84 ARG A CA 1
ATOM 658 C C . ARG A 1 84 ? -0.245 -16.268 -8.975 1.00 83.50 84 ARG A C 1
ATOM 660 O O . ARG A 1 84 ? -0.562 -16.890 -9.987 1.00 83.50 84 ARG A O 1
ATOM 667 N N . LEU A 1 85 ? 1.006 -15.835 -8.780 1.00 83.00 85 LEU A N 1
ATOM 668 C CA . LEU A 1 85 ? 2.077 -15.891 -9.790 1.00 83.00 85 LEU A CA 1
ATOM 669 C C . LEU A 1 85 ? 2.391 -17.303 -10.315 1.00 83.00 85 LEU A C 1
ATOM 671 O O . LEU A 1 85 ? 2.935 -17.430 -11.411 1.00 83.00 85 LEU A O 1
ATOM 675 N N . LYS A 1 86 ? 2.091 -18.360 -9.545 1.00 83.75 86 LYS A N 1
ATOM 676 C CA . LYS A 1 86 ? 2.246 -19.757 -9.991 1.00 83.75 86 LYS A CA 1
ATOM 677 C C . LYS A 1 86 ? 1.212 -20.074 -11.074 1.00 83.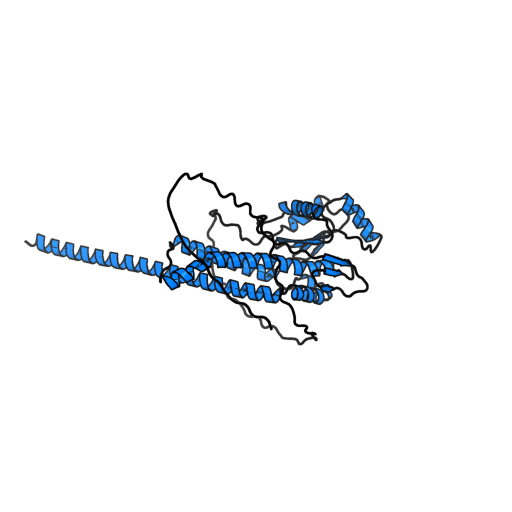75 86 LYS A C 1
ATOM 679 O O . LYS A 1 86 ? 1.589 -20.301 -12.218 1.00 83.75 86 LYS A O 1
ATOM 684 N N . ASP A 1 87 ? -0.069 -19.949 -10.737 1.00 83.06 87 ASP A N 1
ATOM 685 C CA . ASP A 1 87 ? -1.212 -20.144 -11.636 1.00 83.06 87 ASP A CA 1
ATOM 686 C C . ASP A 1 87 ? -1.107 -19.274 -12.901 1.00 83.06 87 ASP A C 1
ATOM 688 O O . ASP A 1 87 ? -1.377 -19.743 -14.008 1.00 83.06 87 ASP A O 1
ATOM 692 N N . LEU A 1 88 ? -0.671 -18.019 -12.735 1.00 82.81 88 LEU A N 1
ATOM 693 C CA . LEU A 1 88 ? -0.422 -17.067 -13.818 1.00 82.81 88 LEU A CA 1
ATOM 694 C C . LEU A 1 88 ? 0.669 -17.572 -14.775 1.00 82.81 88 LEU A C 1
ATOM 696 O O . LEU A 1 88 ? 0.438 -17.665 -15.981 1.00 82.81 88 LEU A O 1
ATOM 700 N N . ARG A 1 89 ? 1.846 -17.949 -14.252 1.00 81.06 89 ARG A N 1
ATOM 701 C CA . ARG A 1 89 ? 2.944 -18.507 -15.059 1.00 81.06 89 ARG A CA 1
ATOM 702 C C . ARG A 1 89 ? 2.495 -19.772 -15.793 1.00 81.06 89 ARG A C 1
ATOM 704 O O . ARG A 1 89 ? 2.701 -19.879 -17.001 1.00 81.06 89 ARG A O 1
ATOM 711 N N . ASP A 1 90 ? 1.886 -20.711 -15.077 1.00 82.88 90 ASP A N 1
ATOM 712 C CA . ASP A 1 90 ? 1.498 -22.014 -15.619 1.00 82.88 90 ASP A CA 1
ATOM 713 C C . ASP A 1 90 ? 0.434 -21.865 -16.717 1.00 82.88 90 ASP A C 1
ATOM 715 O O . ASP A 1 90 ? 0.485 -22.561 -17.735 1.00 82.88 90 ASP A O 1
ATOM 719 N N . HIS A 1 91 ? -0.485 -20.904 -16.575 1.00 79.62 91 HIS A N 1
ATOM 720 C CA . HIS A 1 91 ? -1.430 -20.550 -17.631 1.00 79.62 91 HIS A CA 1
ATOM 721 C C . HIS A 1 91 ? -0.737 -19.974 -18.870 1.00 79.62 91 HIS A C 1
ATOM 723 O O . HIS A 1 91 ? -1.038 -20.403 -19.985 1.00 79.62 91 HIS A O 1
ATOM 729 N N . CYS A 1 92 ? 0.200 -19.040 -18.700 1.00 74.19 92 CYS A N 1
ATOM 730 C CA . CYS A 1 92 ? 0.897 -18.410 -19.822 1.00 74.19 92 CYS A CA 1
ATOM 731 C C . CYS A 1 92 ? 1.749 -19.399 -20.622 1.00 74.19 92 CYS A C 1
ATOM 733 O O . CYS A 1 92 ? 1.709 -19.372 -21.855 1.00 74.19 92 CYS A O 1
ATOM 735 N N . LEU A 1 93 ? 2.431 -20.320 -19.931 1.00 76.88 93 LEU A N 1
ATOM 736 C CA . LEU A 1 93 ? 3.146 -21.438 -20.550 1.00 76.88 93 LEU A CA 1
ATOM 737 C C . LEU A 1 93 ? 2.179 -22.380 -21.287 1.00 76.88 93 LEU A C 1
ATOM 739 O O . LEU A 1 93 ? 2.412 -22.726 -22.443 1.00 76.88 93 LEU A O 1
ATOM 743 N N . LYS A 1 94 ? 1.058 -22.758 -20.656 1.00 76.94 94 LYS A N 1
ATOM 744 C CA . LYS A 1 94 ? 0.052 -23.659 -21.246 1.00 76.94 94 LYS A CA 1
ATOM 745 C C . LYS A 1 94 ? -0.627 -23.080 -22.490 1.00 76.94 94 LYS A C 1
ATOM 747 O O . LYS A 1 94 ? -0.900 -23.820 -23.432 1.00 76.94 94 LYS A O 1
ATOM 752 N N . MET A 1 95 ? -0.934 -21.785 -22.479 1.00 66.56 95 MET A N 1
ATOM 753 C CA . MET A 1 95 ? -1.614 -21.096 -23.580 1.00 66.56 95 MET A CA 1
ATOM 754 C C . MET A 1 95 ? -0.652 -20.589 -24.667 1.00 66.56 95 MET A C 1
ATOM 756 O O . MET A 1 95 ? -1.119 -20.097 -25.692 1.00 66.56 95 MET A O 1
ATOM 760 N N . ASN A 1 96 ? 0.670 -20.711 -24.469 1.00 65.25 96 ASN A N 1
ATOM 761 C CA . ASN A 1 96 ? 1.701 -20.166 -25.360 1.00 65.25 96 ASN A CA 1
ATOM 762 C C . ASN A 1 96 ? 1.477 -18.663 -25.658 1.00 65.25 96 ASN A C 1
ATOM 764 O O . ASN A 1 96 ? 1.550 -18.209 -26.802 1.00 65.25 96 ASN A O 1
ATOM 768 N N . LEU A 1 97 ? 1.137 -17.898 -24.610 1.00 60.28 97 LEU A N 1
ATOM 769 C CA . LEU A 1 97 ? 0.799 -16.469 -24.714 1.00 60.28 97 LEU A CA 1
ATOM 770 C C . LEU A 1 97 ? 2.024 -15.577 -24.953 1.00 60.28 97 LEU A C 1
ATOM 772 O O . LEU A 1 97 ? 1.869 -14.458 -25.435 1.00 60.28 97 LEU A O 1
ATOM 776 N N . THR A 1 98 ? 3.223 -16.076 -24.639 1.00 55.03 98 THR A N 1
ATOM 777 C CA . THR A 1 98 ? 4.503 -15.357 -24.754 1.00 55.03 98 THR A CA 1
ATOM 778 C C . THR A 1 98 ? 5.342 -15.796 -25.959 1.00 55.03 98 THR A C 1
ATOM 780 O O . THR A 1 98 ? 6.505 -15.406 -26.078 1.00 55.03 98 THR A O 1
ATOM 783 N N . GLY A 1 99 ? 4.774 -16.620 -26.849 1.00 59.59 99 GLY A N 1
ATOM 784 C CA . GLY A 1 99 ? 5.471 -17.151 -28.018 1.00 59.59 99 GLY A CA 1
ATOM 785 C C . GLY A 1 99 ? 6.742 -17.916 -27.635 1.00 59.59 99 GLY A C 1
ATOM 786 O O . GLY A 1 99 ? 6.754 -18.706 -26.695 1.00 59.59 99 GLY A O 1
ATOM 787 N N . SER A 1 100 ? 7.834 -17.660 -28.354 1.00 50.47 100 SER A N 1
ATOM 788 C CA . SER A 1 100 ? 9.147 -18.268 -28.082 1.00 50.47 100 SER A CA 1
ATOM 789 C C . SER A 1 100 ? 9.915 -17.626 -26.915 1.00 50.47 100 SER A C 1
ATOM 791 O O . SER A 1 100 ? 11.095 -17.925 -26.751 1.00 50.47 100 SER A O 1
ATOM 793 N N . VAL A 1 101 ? 9.308 -16.707 -26.154 1.00 56.06 101 VAL A N 1
ATOM 794 C CA . VAL A 1 101 ? 10.023 -15.887 -25.167 1.00 56.06 101 VAL A CA 1
ATOM 795 C C . VAL A 1 101 ? 9.784 -16.391 -23.741 1.00 56.06 101 VAL A C 1
ATOM 797 O O . VAL A 1 101 ? 8.642 -16.490 -23.279 1.00 56.06 101 VAL A O 1
ATOM 800 N N . ASP A 1 102 ? 10.880 -16.685 -23.036 1.00 60.09 102 ASP A N 1
ATOM 801 C CA . ASP A 1 102 ? 10.866 -17.254 -21.686 1.00 60.09 102 ASP A CA 1
ATOM 802 C C . ASP A 1 102 ? 10.344 -16.274 -20.625 1.00 60.09 102 ASP A C 1
ATOM 804 O O . ASP A 1 102 ? 10.901 -15.196 -20.393 1.00 60.09 102 ASP A O 1
ATOM 808 N N . ILE A 1 103 ? 9.316 -16.710 -19.894 1.00 68.44 103 ILE A N 1
ATOM 809 C CA . ILE A 1 103 ? 8.823 -16.040 -18.686 1.00 68.44 103 ILE A CA 1
ATOM 810 C C . ILE A 1 103 ? 9.818 -16.283 -17.551 1.00 68.44 103 ILE A C 1
ATOM 812 O O . ILE A 1 103 ? 10.020 -17.422 -17.121 1.00 68.44 103 ILE A O 1
ATOM 816 N N . LYS A 1 104 ? 10.395 -15.211 -17.005 1.00 75.06 104 LYS A N 1
ATOM 817 C CA . LYS A 1 104 ? 11.334 -15.296 -15.877 1.00 75.06 104 LYS A CA 1
ATOM 818 C C . LYS A 1 104 ? 10.601 -14.946 -14.586 1.00 75.06 104 LYS A C 1
ATOM 820 O O . LYS A 1 104 ? 9.785 -14.030 -14.561 1.00 75.06 104 LYS A O 1
ATOM 825 N N . ARG A 1 105 ? 10.895 -15.662 -13.500 1.00 76.94 105 ARG A N 1
ATOM 826 C CA . ARG A 1 105 ? 10.488 -15.258 -12.148 1.00 76.94 105 ARG A CA 1
ATOM 827 C C . ARG A 1 105 ? 11.736 -14.890 -11.364 1.00 76.94 105 ARG A C 1
ATOM 829 O O . ARG A 1 105 ? 12.680 -15.674 -11.356 1.00 76.94 105 ARG A O 1
ATOM 836 N N . PHE A 1 106 ? 11.695 -13.732 -10.728 1.00 75.94 106 PHE A N 1
ATOM 837 C CA . PHE A 1 106 ? 12.692 -13.228 -9.797 1.00 75.94 106 PHE A CA 1
ATOM 838 C C . PHE A 1 106 ? 11.982 -13.103 -8.454 1.00 75.94 106 PHE A C 1
ATOM 840 O O . PHE A 1 106 ? 11.406 -12.061 -8.166 1.00 75.94 106 PHE A O 1
ATOM 847 N N . ASP A 1 107 ? 11.915 -14.219 -7.728 1.00 75.88 107 ASP A N 1
ATOM 848 C CA . ASP A 1 107 ? 11.367 -14.330 -6.371 1.00 75.88 107 ASP A CA 1
ATOM 849 C C . ASP A 1 107 ? 9.924 -13.797 -6.243 1.00 75.88 107 ASP A C 1
ATOM 851 O O . ASP A 1 107 ? 8.976 -14.532 -6.561 1.00 75.88 107 ASP A O 1
ATOM 855 N N . GLU A 1 108 ? 9.763 -12.530 -5.867 1.00 78.12 108 GLU A N 1
ATOM 856 C CA . GLU A 1 108 ? 8.509 -11.760 -5.781 1.00 78.12 108 GLU A CA 1
ATOM 857 C C . GLU A 1 108 ? 7.880 -11.408 -7.146 1.00 78.12 108 GLU A C 1
ATOM 859 O O . GLU A 1 108 ? 6.694 -11.101 -7.228 1.00 78.12 108 GLU A O 1
ATOM 864 N N . VAL A 1 109 ? 8.654 -11.412 -8.239 1.00 82.44 109 VAL A N 1
ATOM 865 C CA . VAL A 1 109 ? 8.257 -10.807 -9.527 1.00 82.44 109 VAL A CA 1
ATOM 866 C C . VAL A 1 109 ? 8.174 -11.829 -10.649 1.00 82.44 109 VAL A C 1
ATOM 868 O O . VAL A 1 109 ? 9.123 -12.567 -10.917 1.00 82.44 109 VAL A O 1
ATOM 871 N N . LEU A 1 110 ? 7.070 -11.813 -11.393 1.00 82.19 110 LEU A N 1
ATOM 872 C CA . LEU A 1 110 ? 6.950 -12.452 -12.698 1.00 82.19 110 LEU A CA 1
ATOM 873 C C . LEU A 1 110 ? 7.224 -11.424 -13.805 1.00 82.19 110 LEU A C 1
ATOM 875 O O . LEU A 1 110 ? 6.459 -10.482 -14.001 1.00 82.19 110 LEU A O 1
ATOM 879 N N . TYR A 1 111 ? 8.311 -11.624 -14.546 1.00 81.75 111 TYR A N 1
ATOM 880 C CA . TYR A 1 111 ? 8.649 -10.859 -15.742 1.00 81.75 111 TYR A CA 1
ATOM 881 C C . TYR A 1 111 ? 8.138 -11.579 -16.989 1.00 81.75 111 TYR A C 1
ATOM 883 O O . TYR A 1 111 ? 8.502 -12.732 -17.248 1.00 81.75 111 TYR A O 1
ATOM 891 N N . SER A 1 112 ? 7.336 -10.876 -17.787 1.00 76.62 112 SER A N 1
ATOM 892 C CA . SER A 1 112 ? 6.905 -11.322 -19.107 1.00 76.62 112 SER A CA 1
ATOM 893 C C . SER A 1 112 ? 7.206 -10.238 -20.146 1.00 76.62 112 SER A C 1
ATOM 895 O O . SER A 1 112 ? 6.678 -9.129 -20.033 1.00 76.62 112 SER A O 1
ATOM 897 N N . PRO A 1 113 ? 8.019 -10.536 -21.176 1.00 60.00 113 PRO A N 1
ATOM 898 C CA . PRO A 1 113 ? 8.314 -9.565 -22.226 1.00 60.00 113 PRO A CA 1
ATOM 899 C C . PRO A 1 113 ? 7.107 -9.165 -23.081 1.00 60.00 113 PRO A C 1
ATOM 901 O O . PRO A 1 113 ? 7.154 -8.093 -23.664 1.00 60.00 113 PRO A O 1
ATOM 904 N N . TYR A 1 114 ? 6.049 -9.992 -23.169 1.00 63.75 114 TYR A N 1
ATOM 905 C CA . TYR A 1 114 ? 4.833 -9.707 -23.951 1.00 63.75 114 TYR A CA 1
ATOM 906 C C . TYR A 1 114 ? 3.620 -10.467 -23.397 1.00 63.75 114 TYR A C 1
ATOM 908 O O . TYR A 1 114 ? 3.682 -11.685 -23.250 1.00 63.75 114 TYR A O 1
ATOM 916 N N . PHE A 1 115 ? 2.492 -9.782 -23.168 1.00 56.00 115 PHE A N 1
ATOM 917 C CA . PHE A 1 115 ? 1.284 -10.398 -22.581 1.00 56.00 115 PHE A CA 1
ATOM 918 C C . PHE A 1 115 ? -0.006 -10.235 -23.414 1.00 56.00 115 PHE A C 1
ATOM 920 O O . PHE A 1 115 ? -1.067 -10.727 -23.022 1.00 56.00 115 PHE A O 1
ATOM 927 N N . ILE A 1 116 ? 0.048 -9.532 -24.555 1.00 57.94 116 ILE A N 1
ATOM 928 C CA . ILE A 1 116 ? -1.149 -9.020 -25.260 1.00 57.94 116 ILE A CA 1
ATOM 929 C C . ILE A 1 116 ? -1.476 -9.750 -26.564 1.00 57.94 116 ILE A C 1
ATOM 931 O O . ILE A 1 116 ? -2.646 -10.044 -26.802 1.00 57.94 116 ILE A O 1
ATOM 935 N N . ASP A 1 117 ? -0.500 -10.105 -27.396 1.00 60.03 117 ASP A N 1
ATOM 936 C CA . ASP A 1 117 ? -0.797 -10.790 -28.657 1.00 60.03 117 ASP A CA 1
ATOM 937 C C . ASP A 1 117 ? 0.348 -11.692 -29.115 1.00 60.03 117 ASP A C 1
ATOM 939 O O . ASP A 1 117 ? 1.522 -11.332 -29.003 1.00 60.03 117 ASP A O 1
ATOM 943 N N . LYS A 1 118 ? -0.012 -12.851 -29.668 1.00 57.75 118 LYS A N 1
ATOM 944 C CA . LYS A 1 118 ? 0.929 -13.848 -30.168 1.00 57.75 118 LYS A CA 1
ATOM 945 C C . LYS A 1 118 ? 1.636 -13.353 -31.430 1.00 57.75 118 LYS A C 1
ATOM 947 O O . LYS A 1 118 ? 2.842 -13.538 -31.547 1.00 57.75 118 LYS A O 1
ATOM 952 N N . GLU A 1 119 ? 0.932 -12.666 -32.333 1.00 58.25 119 GLU A N 1
ATOM 953 C CA . GLU A 1 119 ? 1.555 -12.114 -33.547 1.00 58.25 119 GLU A CA 1
ATOM 954 C C . GLU A 1 119 ? 2.542 -10.982 -33.217 1.00 58.25 119 GLU A C 1
ATOM 956 O O . GLU A 1 119 ? 3.660 -10.966 -33.737 1.00 58.25 119 GLU A O 1
ATOM 961 N N . LYS A 1 120 ? 2.180 -10.079 -32.288 1.00 57.59 120 LYS A N 1
ATOM 962 C CA . LYS A 1 120 ? 3.098 -9.041 -31.785 1.00 57.59 120 LYS A CA 1
ATOM 963 C C . LYS A 1 120 ? 4.307 -9.664 -31.069 1.00 57.59 120 LYS A C 1
ATOM 965 O O . LYS A 1 120 ? 5.431 -9.226 -31.299 1.00 57.59 120 LYS A O 1
ATOM 970 N N . SER A 1 121 ? 4.096 -10.707 -30.262 1.00 55.88 121 SER A N 1
ATOM 971 C CA . SER A 1 121 ? 5.160 -11.437 -29.555 1.00 55.88 121 SER A CA 1
ATOM 972 C C . SER A 1 121 ? 6.134 -12.146 -30.512 1.00 55.88 121 SER A C 1
ATOM 974 O O . SER A 1 121 ? 7.348 -11.992 -30.377 1.00 55.88 121 SER A O 1
ATOM 976 N N . GLU A 1 122 ? 5.636 -12.851 -31.536 1.00 59.78 122 GLU A N 1
ATOM 977 C CA . GLU A 1 122 ? 6.476 -13.510 -32.549 1.00 59.78 122 GLU A CA 1
ATOM 978 C C . GLU A 1 122 ? 7.257 -12.523 -33.431 1.00 59.78 122 GLU A C 1
ATOM 980 O O . GLU A 1 122 ? 8.335 -12.862 -33.928 1.00 59.78 122 GLU A O 1
ATOM 985 N N . LEU A 1 123 ? 6.720 -11.322 -33.666 1.00 57.38 123 LEU A N 1
ATOM 986 C CA . LEU A 1 123 ? 7.416 -10.252 -34.384 1.00 57.38 123 LEU A CA 1
ATOM 987 C C . LEU A 1 123 ? 8.523 -9.627 -33.526 1.00 57.38 123 LEU A C 1
ATOM 989 O O . LEU A 1 123 ? 9.609 -9.350 -34.031 1.00 57.38 123 LEU A O 1
ATOM 993 N N . ALA A 1 124 ? 8.257 -9.423 -32.237 1.00 54.59 124 ALA A N 1
ATOM 994 C CA . ALA A 1 124 ? 9.160 -8.722 -31.339 1.00 54.59 124 ALA A CA 1
ATOM 995 C C . ALA A 1 124 ? 10.320 -9.603 -30.834 1.00 54.59 124 ALA A C 1
ATOM 997 O O . ALA A 1 124 ? 11.445 -9.117 -30.771 1.00 54.59 124 ALA A O 1
ATOM 998 N N . GLY A 1 125 ? 10.113 -10.910 -30.620 1.00 56.66 125 GLY A N 1
ATOM 999 C CA . GLY A 1 125 ? 11.221 -11.848 -30.365 1.00 56.66 125 GLY A CA 1
ATOM 1000 C C . GLY A 1 125 ? 12.217 -11.922 -31.533 1.00 56.66 125 GLY A C 1
ATOM 1001 O O . GLY A 1 125 ? 13.427 -11.894 -31.333 1.00 56.66 125 GLY A O 1
ATOM 1002 N N . LYS A 1 126 ? 11.724 -11.879 -32.782 1.00 57.47 126 LYS A N 1
ATOM 1003 C CA . LYS A 1 126 ? 12.585 -11.747 -33.975 1.00 57.47 126 LYS A CA 1
ATOM 1004 C C . LYS A 1 126 ? 13.314 -10.402 -34.034 1.00 57.47 126 LYS A C 1
ATOM 1006 O O . LYS A 1 126 ? 14.356 -10.319 -34.676 1.00 57.47 126 LYS A O 1
ATOM 1011 N N . LEU A 1 127 ? 12.764 -9.353 -33.422 1.00 55.97 127 LEU A N 1
ATOM 1012 C CA . LEU A 1 127 ? 13.381 -8.029 -33.379 1.00 55.97 127 LEU A CA 1
ATOM 1013 C C . LEU A 1 127 ? 14.508 -7.974 -32.338 1.00 55.97 127 LEU A C 1
ATOM 1015 O O . LEU A 1 127 ? 15.556 -7.418 -32.648 1.00 55.97 127 LEU A O 1
ATOM 1019 N N . GLU A 1 128 ? 14.306 -8.600 -31.172 1.00 54.56 128 GLU A N 1
ATOM 1020 C CA . GLU A 1 128 ? 15.300 -8.761 -30.097 1.00 54.56 128 GLU A CA 1
ATOM 1021 C C . GLU A 1 128 ? 16.540 -9.543 -30.575 1.00 54.56 128 GLU A C 1
ATOM 1023 O O . GLU A 1 128 ? 17.667 -9.115 -30.326 1.00 54.56 128 GLU A O 1
ATOM 1028 N N . ASP A 1 129 ? 16.343 -10.619 -31.349 1.00 53.38 129 ASP A N 1
ATOM 1029 C CA . ASP A 1 129 ? 17.434 -11.399 -31.958 1.00 53.38 129 ASP A CA 1
ATOM 1030 C C . ASP A 1 129 ? 18.134 -10.682 -33.132 1.00 53.38 129 ASP A C 1
ATOM 1032 O O . ASP A 1 129 ? 19.335 -10.857 -33.350 1.00 53.38 129 ASP A O 1
ATOM 1036 N N . ALA A 1 130 ? 17.397 -9.910 -33.942 1.00 49.09 130 ALA A N 1
ATOM 1037 C CA . ALA A 1 130 ? 17.924 -9.356 -35.193 1.00 49.09 130 ALA A CA 1
ATOM 1038 C C . ALA A 1 130 ? 18.668 -8.024 -35.026 1.00 49.09 130 ALA A C 1
ATOM 1040 O O . ALA A 1 130 ? 19.557 -7.715 -35.826 1.00 49.09 130 ALA A O 1
ATOM 1041 N N . VAL A 1 131 ? 18.288 -7.203 -34.042 1.00 41.62 131 VAL A N 1
ATOM 1042 C CA . VAL A 1 131 ? 18.852 -5.866 -33.829 1.00 41.62 131 VAL A CA 1
ATOM 1043 C C . VAL A 1 131 ? 18.766 -5.515 -32.342 1.00 41.62 131 VAL A C 1
ATOM 1045 O O . VAL A 1 131 ? 17.720 -5.675 -31.725 1.00 41.62 131 VAL A O 1
ATOM 1048 N N . ALA A 1 132 ? 19.807 -4.885 -31.788 1.00 46.91 132 ALA A N 1
ATOM 1049 C CA . ALA A 1 132 ? 19.677 -4.077 -30.569 1.00 46.91 132 ALA A CA 1
ATOM 1050 C C . ALA A 1 132 ? 18.846 -2.808 -30.877 1.00 46.91 132 ALA A C 1
ATOM 1052 O O . ALA A 1 132 ? 19.379 -1.701 -30.958 1.00 46.91 132 ALA A O 1
ATOM 1053 N N . SER A 1 133 ? 17.562 -3.005 -31.189 1.00 41.72 133 SER A N 1
ATOM 1054 C CA . SER A 1 133 ? 16.663 -1.999 -31.747 1.00 41.72 133 SER A CA 1
ATOM 1055 C C . SER A 1 133 ? 16.053 -1.157 -30.645 1.00 41.72 133 SER A C 1
ATOM 1057 O O . SER A 1 133 ? 15.539 -1.676 -29.661 1.00 41.72 133 SER A O 1
ATOM 1059 N N . ASP A 1 134 ? 16.033 0.150 -30.871 1.00 48.84 134 ASP A N 1
ATOM 1060 C CA . ASP A 1 134 ? 15.511 1.152 -29.942 1.00 48.84 134 ASP A CA 1
ATOM 1061 C C . ASP A 1 134 ? 13.966 1.221 -29.923 1.00 48.84 134 ASP A C 1
ATOM 1063 O O . ASP A 1 134 ? 13.367 2.150 -29.380 1.00 48.84 134 ASP A O 1
ATOM 1067 N N . ALA A 1 135 ? 13.303 0.244 -30.553 1.00 44.91 135 ALA A N 1
ATOM 1068 C CA . ALA A 1 135 ? 11.853 0.127 -30.585 1.00 44.91 135 ALA A CA 1
ATOM 1069 C C . ALA A 1 135 ? 11.305 -0.214 -29.183 1.00 44.91 135 ALA A C 1
ATOM 1071 O O . ALA A 1 135 ? 11.843 -1.109 -28.526 1.00 44.91 135 ALA A O 1
ATOM 1072 N N . PRO A 1 136 ? 10.229 0.449 -28.716 1.00 53.78 136 PRO A N 1
ATOM 1073 C CA . PRO A 1 136 ? 9.617 0.151 -27.427 1.00 53.78 136 PRO A CA 1
ATOM 1074 C C . PRO A 1 136 ? 8.936 -1.222 -27.465 1.00 53.78 136 PRO A C 1
ATOM 1076 O O . PRO A 1 136 ? 7.780 -1.374 -27.850 1.00 53.78 136 PRO A O 1
ATOM 1079 N N . ILE A 1 137 ? 9.701 -2.230 -27.064 1.00 67.12 137 ILE A N 1
ATOM 1080 C CA . ILE A 1 137 ? 9.219 -3.549 -26.672 1.00 67.12 137 ILE A CA 1
ATOM 1081 C C . ILE A 1 137 ? 8.401 -3.390 -25.381 1.00 67.12 137 ILE A C 1
ATOM 1083 O O . ILE A 1 137 ? 8.884 -2.819 -24.398 1.00 67.12 137 ILE A O 1
ATOM 1087 N N . GLY A 1 138 ? 7.145 -3.839 -25.435 1.00 77.56 138 GLY A N 1
ATOM 1088 C CA . GLY A 1 138 ? 6.139 -3.628 -24.398 1.00 77.56 138 GLY A CA 1
ATOM 1089 C C . GLY A 1 138 ? 6.200 -4.662 -23.273 1.00 77.56 138 GLY A C 1
ATOM 1090 O O . GLY A 1 138 ? 5.558 -5.704 -23.382 1.00 77.56 138 GLY A O 1
ATOM 1091 N N . GLU A 1 139 ? 6.943 -4.372 -22.205 1.00 84.19 139 GLU A N 1
ATOM 1092 C CA . GLU A 1 139 ? 7.249 -5.308 -21.111 1.00 84.19 139 GLU A CA 1
ATOM 1093 C C . GLU A 1 139 ? 6.319 -5.147 -19.904 1.00 84.19 139 GLU A C 1
ATOM 1095 O O . GLU A 1 139 ? 5.916 -4.034 -19.556 1.00 84.19 139 GLU A O 1
ATOM 1100 N N . ILE A 1 140 ? 6.037 -6.256 -19.209 1.00 88.38 140 ILE A N 1
ATOM 1101 C CA . ILE A 1 140 ? 5.190 -6.276 -18.011 1.00 88.38 140 ILE A CA 1
ATOM 1102 C C . ILE A 1 140 ? 5.894 -7.017 -16.864 1.00 88.38 140 ILE A C 1
ATOM 1104 O O . ILE A 1 140 ? 6.377 -8.145 -17.014 1.00 88.38 140 ILE A O 1
ATOM 1108 N N . PHE A 1 141 ? 5.904 -6.381 -15.692 1.00 90.44 141 PHE A N 1
ATOM 1109 C CA . PHE A 1 141 ? 6.381 -6.924 -14.422 1.00 90.44 141 PHE A CA 1
ATOM 1110 C C . PHE A 1 141 ? 5.197 -7.043 -13.455 1.00 90.44 141 PHE A C 1
ATOM 1112 O O . PHE A 1 141 ? 4.592 -6.032 -13.103 1.00 90.44 141 PHE A O 1
ATOM 1119 N N . VAL A 1 142 ? 4.862 -8.262 -13.028 1.00 91.19 142 VAL A N 1
ATOM 1120 C CA . VAL A 1 142 ? 3.777 -8.539 -12.068 1.00 91.19 142 VAL A CA 1
ATOM 1121 C C . VAL A 1 142 ? 4.391 -8.958 -10.736 1.00 91.19 142 VAL A C 1
ATOM 1123 O O . VAL A 1 142 ? 5.079 -9.976 -10.671 1.00 91.19 142 VAL A O 1
ATOM 1126 N N . PHE A 1 143 ? 4.148 -8.181 -9.688 1.00 90.69 143 PHE A N 1
ATOM 1127 C CA . PHE A 1 143 ? 4.650 -8.404 -8.333 1.00 90.69 143 PHE A CA 1
ATOM 1128 C C . PHE A 1 143 ? 3.626 -9.211 -7.530 1.00 90.69 143 PHE A C 1
ATOM 1130 O O . PHE A 1 143 ? 2.427 -8.948 -7.622 1.00 90.69 143 PHE A O 1
ATOM 1137 N N . ASP A 1 144 ? 4.061 -10.189 -6.736 1.00 87.62 144 ASP A N 1
ATOM 1138 C CA . ASP A 1 144 ? 3.153 -11.036 -5.955 1.00 87.62 144 ASP A CA 1
ATOM 1139 C C . ASP A 1 144 ? 2.325 -10.262 -4.925 1.00 87.62 144 ASP A C 1
ATOM 1141 O O . ASP A 1 144 ? 1.183 -10.644 -4.697 1.00 87.62 144 ASP A O 1
ATOM 1145 N N . TYR A 1 145 ? 2.814 -9.131 -4.415 1.00 86.44 145 TYR A N 1
ATOM 1146 C CA . TYR A 1 145 ? 2.094 -8.190 -3.545 1.00 86.44 145 TYR A CA 1
ATOM 1147 C C . TYR A 1 145 ? 1.107 -7.245 -4.269 1.00 86.44 145 TYR A C 1
ATOM 1149 O O . TYR A 1 145 ? 0.775 -6.162 -3.772 1.00 86.44 145 TYR A O 1
ATOM 1157 N N . GLY A 1 146 ? 0.609 -7.633 -5.447 1.00 88.25 146 GLY A N 1
ATOM 1158 C CA . GLY A 1 146 ? -0.557 -6.991 -6.065 1.00 88.25 146 GLY A CA 1
ATOM 1159 C C . GLY A 1 146 ? -0.261 -5.751 -6.913 1.00 88.25 146 GLY A C 1
ATOM 1160 O O . GLY A 1 146 ? -1.174 -4.972 -7.163 1.00 88.25 146 GLY A O 1
ATOM 1161 N N . VAL A 1 147 ? 0.983 -5.549 -7.361 1.00 92.19 147 VAL A N 1
ATOM 1162 C CA . VAL A 1 147 ? 1.365 -4.402 -8.210 1.00 92.19 147 VAL A CA 1
ATOM 1163 C C . VAL A 1 147 ? 1.790 -4.871 -9.600 1.00 92.19 147 VAL A C 1
ATOM 1165 O O . VAL A 1 147 ? 2.391 -5.933 -9.756 1.00 92.19 147 VAL A O 1
ATOM 1168 N N . VAL A 1 148 ? 1.493 -4.069 -10.624 1.00 93.00 148 VAL A N 1
ATOM 1169 C CA . VAL A 1 148 ? 1.910 -4.311 -12.010 1.00 93.00 148 VAL A CA 1
ATOM 1170 C C . VAL A 1 148 ? 2.638 -3.075 -12.525 1.00 93.00 148 VAL A C 1
ATOM 1172 O O . VAL A 1 148 ? 2.092 -1.977 -12.476 1.00 93.00 148 VAL A O 1
ATOM 1175 N N . VAL A 1 149 ? 3.857 -3.248 -13.037 1.00 93.75 149 VAL A N 1
ATOM 1176 C CA . VAL A 1 149 ? 4.616 -2.181 -13.705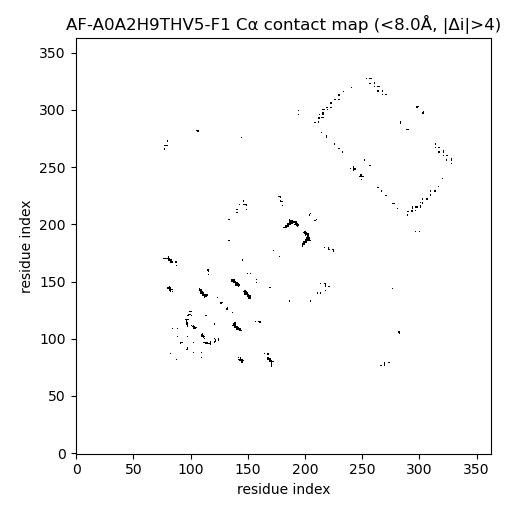 1.00 93.75 149 VAL A CA 1
ATOM 1177 C C . VAL A 1 149 ? 4.716 -2.507 -15.188 1.00 93.75 149 VAL A C 1
ATOM 1179 O O . VAL A 1 149 ? 5.166 -3.590 -15.570 1.00 93.75 149 VAL A O 1
ATOM 1182 N N . ILE A 1 150 ? 4.292 -1.558 -16.017 1.00 92.00 150 ILE A N 1
ATOM 1183 C CA . ILE A 1 150 ? 4.205 -1.700 -17.468 1.00 92.00 150 ILE A CA 1
ATOM 1184 C C . ILE A 1 150 ? 5.166 -0.713 -18.137 1.00 92.00 150 ILE A C 1
ATOM 1186 O O . ILE A 1 150 ? 5.268 0.441 -17.727 1.00 92.00 150 ILE A O 1
ATOM 1190 N N . TRP A 1 151 ? 5.869 -1.167 -19.174 1.00 89.81 151 TRP A N 1
ATOM 1191 C CA . TRP A 1 151 ? 6.789 -0.351 -19.965 1.00 89.81 151 TRP A CA 1
ATOM 1192 C C . TRP A 1 151 ? 6.418 -0.407 -21.440 1.00 89.81 151 TRP A C 1
ATOM 1194 O O . TRP A 1 151 ? 6.278 -1.490 -21.993 1.00 89.81 151 TRP A O 1
ATOM 1204 N N . GLY A 1 152 ? 6.362 0.746 -22.110 1.00 85.88 152 GLY A N 1
ATOM 1205 C CA . GLY A 1 152 ? 6.357 0.813 -23.578 1.00 85.88 152 GLY A CA 1
ATOM 1206 C C . GLY A 1 152 ? 5.096 0.292 -24.274 1.00 85.88 152 GLY A C 1
ATOM 1207 O O . GLY A 1 152 ? 5.149 0.041 -25.475 1.00 85.88 152 GLY A O 1
ATOM 1208 N N . LEU A 1 153 ? 3.987 0.134 -23.551 1.00 84.69 153 LEU A N 1
ATOM 1209 C CA . LEU A 1 153 ? 2.673 -0.159 -24.124 1.00 84.69 153 LEU A CA 1
ATOM 1210 C C . LEU A 1 153 ? 1.857 1.124 -24.324 1.00 84.69 153 LEU A C 1
ATOM 1212 O O . LEU A 1 153 ? 2.192 2.178 -23.787 1.00 84.69 153 LEU A O 1
ATOM 1216 N N . ASP A 1 154 ? 0.811 1.031 -25.145 1.00 85.44 154 ASP A N 1
ATOM 1217 C CA . ASP A 1 154 ? -0.204 2.076 -25.269 1.00 85.44 154 ASP A CA 1
ATOM 1218 C C . ASP A 1 154 ? -1.370 1.823 -24.299 1.00 85.44 154 ASP A C 1
ATOM 1220 O O . ASP A 1 154 ? -1.566 0.707 -23.815 1.00 85.44 154 ASP A O 1
ATOM 1224 N N . GLU A 1 155 ? -2.170 2.856 -24.021 1.00 86.44 155 GLU A N 1
ATOM 1225 C CA . GLU A 1 155 ? -3.276 2.760 -23.059 1.00 86.44 155 GLU A CA 1
ATOM 1226 C C . GLU A 1 155 ? -4.314 1.673 -23.398 1.00 86.44 155 GLU A C 1
ATOM 1228 O O . GLU A 1 155 ? -5.076 1.252 -22.523 1.00 86.44 155 GLU A O 1
ATOM 1233 N N . GLU A 1 156 ? -4.435 1.260 -24.664 1.00 87.06 156 GLU A N 1
ATOM 1234 C CA . GLU A 1 156 ? -5.363 0.195 -25.044 1.00 87.06 156 GLU A CA 1
ATOM 1235 C C . GLU A 1 156 ? -4.788 -1.182 -24.721 1.00 87.06 156 GLU A C 1
ATOM 1237 O O . GLU A 1 156 ? -5.496 -2.036 -24.180 1.00 87.06 156 GLU A O 1
ATOM 1242 N N . ASP A 1 157 ? -3.521 -1.414 -25.055 1.00 84.75 157 ASP A N 1
ATOM 1243 C CA . ASP A 1 157 ? -2.819 -2.660 -24.775 1.00 84.75 157 ASP A CA 1
ATOM 1244 C C . ASP A 1 157 ? -2.526 -2.824 -23.273 1.00 84.75 157 ASP A C 1
ATOM 1246 O O . ASP A 1 157 ? -2.636 -3.940 -22.766 1.00 84.75 157 ASP A O 1
ATOM 1250 N N . GLU A 1 158 ? -2.299 -1.737 -22.527 1.00 86.88 158 GLU A N 1
ATOM 1251 C CA . GLU A 1 158 ? -2.291 -1.727 -21.055 1.00 86.88 158 GLU A CA 1
ATOM 1252 C C . GLU A 1 158 ? -3.612 -2.255 -20.477 1.00 86.88 158 GLU A C 1
ATOM 1254 O O . GLU A 1 158 ? -3.622 -3.199 -19.683 1.00 86.88 158 GLU A O 1
ATOM 1259 N N . LYS A 1 159 ? -4.754 -1.708 -20.921 1.00 87.94 159 LYS A N 1
ATOM 1260 C CA . LYS A 1 159 ? -6.088 -2.146 -20.468 1.00 87.94 159 LYS A CA 1
ATOM 1261 C C . LYS A 1 159 ? -6.356 -3.612 -20.836 1.00 87.94 159 LYS A C 1
ATOM 1263 O O . LYS A 1 159 ? -6.922 -4.348 -20.026 1.00 87.94 159 LYS A O 1
ATOM 1268 N N . LYS A 1 160 ? -5.914 -4.069 -22.017 1.00 85.94 160 LYS A N 1
ATOM 1269 C CA . LYS A 1 160 ? -5.992 -5.486 -22.437 1.00 85.94 160 LYS A CA 1
ATOM 1270 C C . LYS A 1 160 ? -5.118 -6.389 -21.560 1.00 85.94 160 LYS A C 1
ATOM 1272 O O . LYS A 1 160 ? -5.563 -7.477 -21.198 1.00 85.94 160 LYS A O 1
ATOM 1277 N N . ALA A 1 161 ? -3.906 -5.955 -21.211 1.00 84.50 161 ALA A N 1
ATOM 1278 C CA . ALA A 1 161 ? -3.001 -6.693 -20.334 1.00 84.50 161 ALA A CA 1
ATOM 1279 C C . ALA A 1 161 ? -3.586 -6.845 -18.926 1.00 84.50 161 ALA A C 1
ATOM 1281 O O . ALA A 1 161 ? -3.732 -7.969 -18.449 1.00 84.50 161 ALA A O 1
ATOM 1282 N N . LEU A 1 162 ? -4.010 -5.740 -18.305 1.00 88.00 162 LEU A N 1
ATOM 1283 C CA . LEU A 1 162 ? -4.635 -5.746 -16.980 1.00 88.00 162 LEU A CA 1
ATOM 1284 C C . LEU A 1 162 ? -5.893 -6.628 -16.950 1.00 88.00 162 LEU A C 1
ATOM 1286 O O . LEU A 1 162 ? -6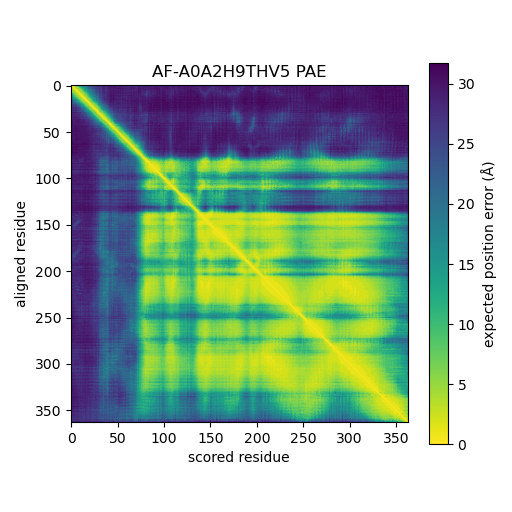.043 -7.453 -16.054 1.00 88.00 162 LEU A O 1
ATOM 1290 N N . HIS A 1 163 ? -6.755 -6.562 -17.973 1.00 87.19 163 HIS A N 1
ATOM 1291 C CA . HIS A 1 163 ? -7.935 -7.432 -18.054 1.00 87.19 163 HIS A CA 1
ATOM 1292 C C . HIS A 1 163 ? -7.589 -8.936 -18.112 1.00 87.19 163 HIS A C 1
ATOM 1294 O O . HIS A 1 163 ? -8.355 -9.758 -17.613 1.00 87.19 163 HIS A O 1
ATOM 1300 N N . ARG A 1 164 ? -6.424 -9.316 -18.659 1.00 83.56 164 ARG A N 1
ATOM 1301 C CA . ARG A 1 164 ? -5.936 -10.710 -18.634 1.00 83.56 164 ARG A CA 1
ATOM 1302 C C . ARG A 1 164 ? -5.330 -11.131 -17.295 1.00 83.56 164 ARG A C 1
ATOM 1304 O O . ARG A 1 164 ? -5.257 -12.330 -17.040 1.00 83.56 164 ARG A O 1
ATOM 1311 N N . LEU A 1 165 ? -4.899 -10.186 -16.460 1.00 86.06 165 LEU A N 1
ATOM 1312 C CA . LEU A 1 165 ? -4.371 -10.465 -15.121 1.00 86.06 165 LEU A CA 1
ATOM 1313 C C . LEU A 1 165 ? -5.485 -10.656 -14.076 1.00 86.06 165 LEU A C 1
ATOM 1315 O O . LEU A 1 165 ? -5.288 -11.420 -13.132 1.00 86.06 165 LEU A O 1
ATOM 1319 N N . GLN A 1 166 ? -6.674 -10.083 -14.301 1.00 86.50 166 GLN A N 1
ATOM 1320 C CA . GLN A 1 166 ? -7.843 -10.176 -13.405 1.00 86.50 166 GLN A CA 1
ATOM 1321 C C . GLN A 1 166 ? -8.174 -11.576 -12.848 1.00 86.50 166 GLN A C 1
ATOM 1323 O O . GLN A 1 166 ? -8.472 -11.666 -11.659 1.00 86.50 166 GLN A O 1
ATOM 1328 N N . PRO A 1 167 ? -8.102 -12.694 -13.604 1.00 87.88 167 PRO A N 1
ATOM 1329 C CA . PRO A 1 167 ? -8.385 -14.026 -13.053 1.00 87.88 167 PRO A CA 1
ATOM 1330 C C . PRO A 1 167 ? -7.383 -14.511 -11.989 1.00 87.88 167 PRO A C 1
ATOM 1332 O O . PRO A 1 167 ? -7.643 -15.510 -11.315 1.00 87.88 167 PRO A O 1
ATOM 1335 N N . TYR A 1 168 ? -6.234 -13.843 -11.857 1.00 87.81 168 TYR A N 1
ATOM 1336 C CA . TYR A 1 168 ? -5.120 -14.199 -10.969 1.00 87.81 168 TYR A CA 1
ATOM 1337 C C . TYR A 1 168 ? -4.954 -13.225 -9.796 1.00 87.81 168 TYR A C 1
ATOM 1339 O O . TYR A 1 168 ? -4.109 -13.474 -8.933 1.00 87.81 168 TYR A O 1
ATOM 1347 N N . GLU A 1 169 ? -5.753 -12.156 -9.767 1.00 86.94 169 GLU A N 1
ATOM 1348 C CA . GLU A 1 169 ? -5.874 -11.221 -8.647 1.00 86.94 169 GLU A CA 1
ATOM 1349 C C . GLU A 1 169 ? -6.536 -11.914 -7.444 1.00 86.94 169 GLU A C 1
ATOM 1351 O O . GLU A 1 169 ? -7.453 -12.727 -7.591 1.00 86.94 169 GLU A O 1
ATOM 1356 N N . THR A 1 170 ? -6.067 -11.570 -6.248 1.00 85.88 170 THR A N 1
ATOM 1357 C CA . THR A 1 170 ? -6.647 -11.925 -4.946 1.00 85.88 170 THR A CA 1
ATOM 1358 C C . THR A 1 170 ? -6.908 -10.615 -4.211 1.00 85.88 170 THR A C 1
ATOM 1360 O O . THR A 1 170 ? -6.048 -9.734 -4.250 1.00 85.88 170 THR A O 1
ATOM 1363 N N . ASP A 1 171 ? -8.087 -10.472 -3.598 1.00 83.62 171 ASP A N 1
ATOM 1364 C CA . ASP A 1 171 ? -8.546 -9.230 -2.950 1.00 83.62 171 ASP A CA 1
ATOM 1365 C C . ASP A 1 171 ? -8.461 -8.002 -3.873 1.00 83.62 171 ASP A C 1
ATOM 1367 O O . ASP A 1 171 ? -7.796 -7.001 -3.610 1.00 83.62 171 ASP A O 1
ATOM 1371 N N . ARG A 1 172 ? -9.136 -8.117 -5.024 1.00 84.56 172 ARG A N 1
ATOM 1372 C CA . ARG A 1 172 ? -9.174 -7.098 -6.078 1.00 84.56 172 ARG A CA 1
ATOM 1373 C C . ARG A 1 172 ? -9.763 -5.772 -5.580 1.00 84.56 172 ARG A C 1
ATOM 1375 O O . ARG A 1 172 ? -10.908 -5.727 -5.137 1.00 84.56 172 ARG A O 1
ATOM 1382 N N . LEU A 1 173 ? -9.017 -4.686 -5.787 1.00 84.38 173 LEU A N 1
ATOM 1383 C CA . LEU A 1 173 ? -9.443 -3.318 -5.481 1.00 84.38 173 LEU A CA 1
ATOM 1384 C C . LEU A 1 173 ? -10.643 -2.835 -6.305 1.00 84.38 173 LEU A C 1
ATOM 1386 O O . LEU A 1 173 ? -10.847 -3.237 -7.460 1.00 84.38 173 LEU A O 1
ATOM 1390 N N . SER A 1 174 ? -11.403 -1.900 -5.724 1.00 85.75 174 SER A N 1
ATOM 1391 C CA . SER A 1 174 ? -12.370 -1.121 -6.494 1.00 85.75 174 SER A CA 1
ATOM 1392 C C . SER A 1 174 ? -11.631 -0.139 -7.419 1.00 85.75 174 SER A C 1
ATOM 1394 O O . SER A 1 174 ? -10.520 0.280 -7.099 1.00 85.75 174 SER A O 1
ATOM 1396 N N . PRO A 1 175 ? -12.215 0.271 -8.562 1.00 84.25 175 PRO A N 1
ATOM 1397 C CA . PRO A 1 175 ? -11.563 1.210 -9.478 1.00 84.25 175 PRO A CA 1
ATOM 1398 C C . PRO A 1 175 ? -11.251 2.588 -8.878 1.00 84.25 175 PRO A C 1
ATOM 1400 O O . PRO A 1 175 ? -10.447 3.311 -9.457 1.00 84.25 175 PRO A O 1
ATOM 1403 N N . ASP A 1 176 ? -11.901 2.958 -7.769 1.00 83.81 176 ASP A N 1
ATOM 1404 C CA . ASP A 1 176 ? -11.676 4.227 -7.071 1.00 83.81 176 ASP A CA 1
ATOM 1405 C C . ASP A 1 176 ? -10.494 4.169 -6.082 1.00 83.81 176 ASP A C 1
ATOM 1407 O O . ASP A 1 176 ? -10.006 5.232 -5.706 1.00 83.81 176 ASP A O 1
ATOM 1411 N N . ASP A 1 177 ? -10.022 2.965 -5.717 1.00 84.38 177 ASP A N 1
ATOM 1412 C CA . ASP A 1 177 ? -8.922 2.722 -4.762 1.00 84.38 177 ASP A CA 1
ATOM 1413 C C . ASP A 1 177 ? -7.590 2.340 -5.457 1.00 84.38 177 ASP A C 1
ATOM 1415 O O . ASP A 1 177 ? -6.608 1.995 -4.797 1.00 84.38 177 ASP A O 1
ATOM 1419 N N . VAL A 1 178 ? -7.560 2.302 -6.798 1.00 88.62 178 VAL A N 1
ATOM 1420 C CA . VAL A 1 178 ? -6.379 1.886 -7.578 1.00 88.62 178 VAL A CA 1
ATOM 1421 C C . VAL A 1 178 ? -5.404 3.047 -7.751 1.00 88.62 178 VAL A C 1
ATOM 1423 O O . VAL A 1 178 ? -5.634 3.957 -8.550 1.00 88.62 178 VAL A O 1
ATOM 1426 N N . GLU A 1 179 ? -4.258 2.933 -7.086 1.00 91.00 179 GLU A N 1
ATOM 1427 C CA . GLU A 1 179 ? -3.141 3.860 -7.244 1.00 91.00 179 GLU A CA 1
ATOM 1428 C C . GLU A 1 179 ? -2.369 3.657 -8.555 1.00 91.00 179 GLU A C 1
ATOM 1430 O O . GLU A 1 179 ? -2.097 2.533 -8.985 1.00 91.00 179 GLU A O 1
ATOM 1435 N N . LEU A 1 180 ? -1.988 4.773 -9.188 1.00 91.00 180 LEU A N 1
ATOM 1436 C CA . LEU A 1 180 ? -1.286 4.800 -10.472 1.00 91.00 180 LEU A CA 1
ATOM 1437 C C . LEU A 1 180 ? -0.189 5.872 -10.490 1.00 91.00 180 LEU A C 1
ATOM 1439 O O . LEU A 1 180 ? -0.470 7.072 -10.503 1.00 91.00 180 LEU A O 1
ATOM 1443 N N . GLU A 1 181 ? 1.060 5.433 -10.631 1.00 91.12 181 GLU A N 1
ATOM 1444 C CA . GLU A 1 181 ? 2.184 6.294 -11.002 1.00 91.12 181 GLU A CA 1
ATOM 1445 C C . GLU A 1 181 ? 2.512 6.144 -12.496 1.00 91.12 181 GLU A C 1
ATOM 1447 O O . GLU A 1 181 ? 2.419 5.057 -13.066 1.00 91.12 181 GLU A O 1
ATOM 1452 N N . SER A 1 182 ? 2.909 7.235 -13.156 1.00 90.88 182 SER A N 1
ATOM 1453 C CA . SER A 1 182 ? 3.216 7.242 -14.593 1.00 90.88 182 SER A CA 1
ATOM 1454 C C . SER A 1 182 ? 4.518 7.985 -14.869 1.00 90.88 182 SER A C 1
ATOM 1456 O O . SER A 1 182 ? 4.651 9.160 -14.533 1.00 90.88 182 SER A O 1
ATOM 1458 N N . PHE A 1 183 ? 5.458 7.311 -15.530 1.00 90.50 183 PHE A N 1
ATOM 1459 C CA . PHE A 1 183 ? 6.772 7.848 -15.878 1.00 90.50 183 PHE A CA 1
ATOM 1460 C C . PHE A 1 183 ? 6.988 7.804 -17.388 1.00 90.50 183 PHE A C 1
ATOM 1462 O O . PHE A 1 183 ? 6.672 6.820 -18.053 1.00 90.50 183 PHE A O 1
ATOM 1469 N N . SER A 1 184 ? 7.587 8.859 -17.936 1.00 88.25 184 SER A N 1
ATOM 1470 C CA . SER A 1 184 ? 8.111 8.827 -19.303 1.00 88.25 184 SER A CA 1
ATOM 1471 C C . SER A 1 184 ? 9.472 8.135 -19.307 1.00 88.25 184 SER A C 1
ATOM 1473 O O . SER A 1 184 ? 10.247 8.287 -18.365 1.00 88.25 184 SER A O 1
ATOM 1475 N N . PHE A 1 185 ? 9.831 7.430 -20.379 1.00 87.69 185 PHE A N 1
ATOM 1476 C CA . PHE A 1 185 ? 11.182 6.884 -20.531 1.00 87.69 185 PHE A CA 1
ATOM 1477 C C . PHE A 1 185 ? 11.754 7.148 -21.923 1.00 87.69 185 PHE A C 1
ATOM 1479 O O . PHE A 1 185 ? 11.027 7.359 -22.892 1.00 87.69 185 PHE A O 1
ATOM 1486 N N . CYS A 1 186 ? 13.080 7.160 -22.014 1.00 84.81 186 CYS A N 1
ATOM 1487 C CA . CYS A 1 186 ? 13.799 7.280 -23.274 1.00 84.81 186 CYS A CA 1
ATOM 1488 C C . CYS A 1 186 ? 15.158 6.581 -23.197 1.00 84.81 186 CYS A C 1
ATOM 1490 O O . CYS A 1 186 ? 15.845 6.620 -22.171 1.00 84.81 186 CYS A O 1
ATOM 1492 N N . HIS A 1 187 ? 15.576 5.975 -24.302 1.00 82.94 187 HIS A N 1
ATOM 1493 C CA . HIS A 1 187 ? 16.910 5.407 -24.432 1.00 82.94 187 HIS A CA 1
ATOM 1494 C C . HIS A 1 187 ? 17.892 6.486 -24.907 1.00 82.94 187 HIS A C 1
ATOM 1496 O O . HIS A 1 187 ? 17.626 7.250 -25.831 1.00 82.94 187 HIS A O 1
ATOM 1502 N N . ASN A 1 188 ? 19.017 6.613 -24.207 1.00 81.12 188 ASN A N 1
ATOM 1503 C CA . ASN A 1 188 ? 20.088 7.560 -24.506 1.00 81.12 188 ASN A CA 1
ATOM 1504 C C . ASN A 1 188 ? 21.432 6.889 -24.152 1.00 81.12 188 ASN A C 1
ATOM 1506 O O . ASN A 1 188 ? 21.907 7.064 -23.024 1.00 81.12 188 ASN A O 1
ATOM 1510 N N . PRO A 1 189 ? 22.066 6.131 -25.069 1.00 77.31 189 PRO A N 1
ATOM 1511 C CA . PRO A 1 189 ? 23.294 5.386 -24.766 1.00 77.31 189 PRO A CA 1
ATOM 1512 C C . PRO A 1 189 ? 24.456 6.295 -24.324 1.00 77.31 189 PRO A C 1
ATOM 1514 O O . PRO A 1 189 ? 25.234 5.926 -23.442 1.00 77.31 189 PRO A O 1
ATOM 1517 N N . ASP A 1 190 ? 24.522 7.520 -24.855 1.00 75.69 190 ASP A N 1
ATOM 1518 C CA . ASP A 1 190 ? 25.563 8.510 -24.541 1.00 75.69 190 ASP A CA 1
ATOM 1519 C C . ASP A 1 190 ? 25.446 9.120 -23.133 1.00 75.69 190 ASP A C 1
ATOM 1521 O O . ASP A 1 190 ? 26.381 9.753 -22.636 1.00 75.69 190 ASP A O 1
ATOM 1525 N N . LYS A 1 191 ? 24.295 8.965 -22.465 1.00 73.12 191 LYS A N 1
ATOM 1526 C CA . LYS A 1 191 ? 24.034 9.555 -21.144 1.00 73.12 191 LYS A CA 1
ATOM 1527 C C . LYS A 1 191 ? 24.161 8.498 -20.036 1.00 73.12 191 LYS A C 1
ATOM 1529 O O . LYS A 1 191 ? 24.040 7.294 -20.277 1.00 73.12 191 LYS A O 1
ATOM 1534 N N . PRO A 1 192 ? 24.480 8.895 -18.792 1.00 69.19 192 PRO A N 1
ATOM 1535 C CA . PRO A 1 192 ? 24.287 8.015 -17.644 1.00 69.19 192 PRO A CA 1
ATOM 1536 C C . PRO A 1 192 ? 22.790 7.771 -17.426 1.00 69.19 192 PRO A C 1
ATOM 1538 O O . PRO A 1 192 ? 21.975 8.658 -17.692 1.00 69.19 192 PRO A O 1
ATOM 1541 N N . ALA A 1 193 ? 22.440 6.591 -16.909 1.00 70.88 193 ALA A N 1
ATOM 1542 C CA . ALA A 1 193 ? 21.070 6.313 -16.497 1.00 70.88 193 ALA A CA 1
ATOM 1543 C C . ALA A 1 193 ? 20.638 7.333 -15.430 1.00 70.88 193 ALA A C 1
ATOM 1545 O O . ALA A 1 193 ? 21.383 7.593 -14.480 1.00 70.88 193 ALA A O 1
ATOM 1546 N N . ARG A 1 194 ? 19.475 7.964 -15.619 1.00 76.44 194 ARG A N 1
ATOM 1547 C CA . ARG A 1 194 ? 19.032 9.082 -14.775 1.00 76.44 194 ARG A CA 1
ATOM 1548 C C . ARG A 1 194 ? 17.517 9.221 -14.770 1.00 76.44 194 ARG A C 1
ATOM 1550 O O . ARG A 1 194 ? 16.919 9.427 -15.822 1.00 76.44 194 ARG A O 1
ATOM 1557 N N . LEU A 1 195 ? 16.943 9.228 -13.573 1.00 83.81 195 LEU A N 1
ATOM 1558 C CA . LEU A 1 195 ? 15.583 9.683 -13.313 1.00 83.81 195 LEU A CA 1
ATOM 1559 C C . LEU A 1 195 ? 15.613 11.184 -12.979 1.00 83.81 195 LEU A C 1
ATOM 1561 O O . LEU A 1 195 ? 16.382 11.622 -12.118 1.00 83.81 195 LEU A O 1
ATOM 1565 N N . PHE A 1 196 ? 14.856 11.995 -13.718 1.00 82.06 196 PHE A N 1
ATOM 1566 C CA . PHE A 1 196 ? 14.732 13.432 -13.465 1.00 82.06 196 PHE A CA 1
ATOM 1567 C C . PHE A 1 196 ? 13.467 14.002 -14.109 1.00 82.06 196 PHE A C 1
ATOM 1569 O O . PHE A 1 196 ? 13.288 13.844 -15.313 1.00 82.06 196 PHE A O 1
ATOM 1576 N N . ASN A 1 197 ? 12.645 14.711 -13.324 1.00 83.88 197 ASN A N 1
ATOM 1577 C CA . ASN A 1 197 ? 11.337 15.229 -13.755 1.00 83.88 197 ASN A CA 1
ATOM 1578 C C . ASN A 1 197 ? 10.498 14.136 -14.427 1.00 83.88 197 ASN A C 1
ATOM 1580 O O . ASN A 1 197 ? 9.965 14.328 -15.514 1.00 83.88 197 ASN A O 1
ATOM 1584 N N . ASP A 1 198 ? 10.503 12.966 -13.790 1.00 86.75 198 ASP A N 1
ATOM 1585 C CA . ASP A 1 198 ? 9.684 11.801 -14.131 1.00 86.75 198 ASP A CA 1
ATOM 1586 C C . ASP A 1 198 ? 9.951 11.247 -15.546 1.00 86.75 198 ASP A C 1
ATOM 1588 O O . ASP A 1 198 ? 9.189 10.455 -16.098 1.00 86.75 198 ASP A O 1
ATOM 1592 N N . ILE A 1 199 ? 11.120 11.614 -16.093 1.00 85.69 199 ILE A N 1
ATOM 1593 C CA . ILE A 1 199 ? 11.737 11.037 -17.283 1.00 85.69 199 ILE A CA 1
ATOM 1594 C C . ILE A 1 199 ? 12.872 10.102 -16.850 1.00 85.69 199 ILE A C 1
ATOM 1596 O O . ILE A 1 199 ? 13.900 10.534 -16.311 1.00 85.69 199 ILE A O 1
ATOM 1600 N N . ILE A 1 200 ? 12.700 8.816 -17.137 1.00 87.31 200 ILE A N 1
ATOM 1601 C CA . ILE A 1 200 ? 13.684 7.749 -16.967 1.00 87.31 200 ILE A CA 1
ATOM 1602 C C . ILE A 1 200 ? 14.571 7.703 -18.218 1.00 87.31 200 ILE A C 1
ATOM 1604 O O . ILE A 1 200 ? 14.154 7.266 -19.288 1.00 87.31 200 ILE A O 1
ATOM 1608 N N . ASN A 1 201 ? 15.824 8.132 -18.088 1.00 84.56 201 ASN A N 1
ATOM 1609 C CA . ASN A 1 201 ? 16.835 7.950 -19.128 1.00 84.56 201 ASN A CA 1
ATOM 1610 C C . ASN A 1 201 ? 17.487 6.578 -18.926 1.00 84.56 201 ASN A C 1
ATOM 1612 O O . ASN A 1 201 ? 18.161 6.364 -17.914 1.00 84.56 201 ASN A O 1
ATOM 1616 N N . LEU A 1 202 ? 17.315 5.672 -19.887 1.00 83.94 202 LEU A N 1
ATOM 1617 C CA . LEU A 1 202 ? 17.942 4.352 -19.913 1.00 83.94 202 LEU A CA 1
ATOM 1618 C C . LEU A 1 202 ? 19.176 4.375 -20.824 1.00 83.94 202 LEU A C 1
ATOM 1620 O O . LEU A 1 202 ? 19.119 4.867 -21.948 1.00 83.94 202 LEU A O 1
ATOM 1624 N N . ARG A 1 203 ? 20.298 3.814 -20.360 1.00 78.31 203 ARG A N 1
ATOM 1625 C CA . ARG A 1 203 ? 21.495 3.616 -21.202 1.00 78.31 203 ARG A CA 1
ATOM 1626 C C . ARG A 1 203 ? 21.386 2.361 -22.071 1.00 78.31 203 ARG A C 1
ATOM 1628 O O . ARG A 1 203 ? 21.914 2.332 -23.175 1.00 78.31 203 ARG A O 1
ATOM 1635 N N . THR A 1 204 ? 20.739 1.323 -21.550 1.00 74.50 204 THR A N 1
ATOM 1636 C CA . THR A 1 204 ? 20.527 0.032 -22.208 1.00 74.50 204 THR A CA 1
ATOM 1637 C C . THR A 1 204 ? 19.091 -0.418 -21.966 1.00 74.50 204 THR A C 1
ATOM 1639 O O . THR A 1 204 ? 18.546 -0.183 -20.887 1.00 74.50 204 THR A O 1
ATOM 1642 N N . GLY A 1 205 ? 18.492 -1.108 -22.936 1.00 72.75 205 GLY A N 1
ATOM 1643 C CA . GLY A 1 205 ? 17.160 -1.712 -22.799 1.00 72.75 205 GLY A CA 1
ATOM 1644 C C . GLY A 1 205 ? 17.132 -3.001 -21.966 1.00 72.75 205 GLY A C 1
ATOM 1645 O O . GLY A 1 205 ? 16.174 -3.755 -22.056 1.00 72.75 205 GLY A O 1
ATOM 1646 N N . HIS A 1 206 ? 18.182 -3.302 -21.192 1.00 81.50 206 HIS A N 1
ATOM 1647 C CA . HIS A 1 206 ? 18.343 -4.602 -20.539 1.00 81.50 206 HIS A CA 1
ATOM 1648 C C . HIS A 1 206 ? 17.293 -4.822 -19.441 1.00 81.50 206 HIS A C 1
ATOM 1650 O O . HIS A 1 206 ? 17.217 -4.036 -18.493 1.00 81.50 206 HIS A O 1
ATOM 1656 N N . HIS A 1 207 ? 16.549 -5.930 -19.510 1.00 81.06 207 HIS A N 1
ATOM 1657 C CA . HIS A 1 207 ? 15.394 -6.181 -18.640 1.00 81.06 207 HIS A CA 1
ATOM 1658 C C . HIS A 1 207 ? 15.701 -6.085 -17.134 1.00 81.06 207 HIS A C 1
ATOM 1660 O O . HIS A 1 207 ? 14.879 -5.584 -16.379 1.00 81.06 207 HIS A O 1
ATOM 1666 N N . LEU A 1 208 ? 16.900 -6.477 -16.669 1.00 84.38 208 LEU A N 1
ATOM 1667 C CA . LEU A 1 208 ? 17.283 -6.323 -15.251 1.00 84.38 208 LEU A CA 1
ATOM 1668 C C . LEU A 1 208 ? 17.382 -4.853 -14.788 1.00 84.38 208 LEU A C 1
ATOM 1670 O O . LEU A 1 208 ? 17.144 -4.563 -13.617 1.00 84.38 208 LEU A O 1
ATOM 1674 N N . VAL A 1 209 ? 17.709 -3.913 -15.683 1.00 86.69 209 VAL A N 1
ATOM 1675 C CA . VAL A 1 209 ? 17.745 -2.471 -15.372 1.00 86.69 209 VAL A CA 1
ATOM 1676 C C . VAL A 1 209 ? 16.319 -1.950 -15.193 1.00 86.69 209 VAL A C 1
ATOM 1678 O O . VAL A 1 209 ? 16.033 -1.272 -14.208 1.00 86.69 209 VAL A O 1
ATOM 1681 N N . LYS A 1 210 ? 15.409 -2.330 -16.099 1.00 88.12 210 LYS A N 1
ATOM 1682 C CA . LYS A 1 210 ? 13.980 -2.004 -16.003 1.00 88.12 210 LYS A CA 1
ATOM 1683 C C . LYS A 1 210 ? 13.327 -2.666 -14.785 1.00 88.12 210 LYS A C 1
ATOM 1685 O O . LYS A 1 210 ? 12.609 -1.985 -14.064 1.00 88.12 210 LYS A O 1
ATOM 1690 N N . LEU A 1 211 ? 13.656 -3.924 -14.476 1.00 88.81 211 LEU A N 1
ATOM 1691 C CA . LEU A 1 211 ? 13.238 -4.634 -13.257 1.00 88.81 211 LEU A CA 1
ATOM 1692 C C . LEU A 1 211 ? 13.681 -3.892 -11.987 1.00 88.81 211 LEU A C 1
ATOM 1694 O O . LEU A 1 211 ? 12.873 -3.656 -11.098 1.00 88.81 211 LEU A O 1
ATOM 1698 N N . THR A 1 212 ? 14.945 -3.458 -11.931 1.00 90.06 212 THR A N 1
ATOM 1699 C CA . THR A 1 212 ? 15.502 -2.690 -10.798 1.00 90.06 212 THR A CA 1
ATOM 1700 C C . THR A 1 212 ? 14.725 -1.399 -10.539 1.00 90.06 212 THR A C 1
ATOM 1702 O O . THR A 1 212 ? 14.463 -1.051 -9.389 1.00 90.06 212 THR A O 1
ATOM 1705 N N . ILE A 1 213 ? 14.352 -0.687 -11.606 1.00 91.56 213 ILE A N 1
ATOM 1706 C CA . ILE A 1 213 ? 13.528 0.524 -11.517 1.00 91.56 213 ILE A CA 1
ATOM 1707 C C . ILE A 1 213 ? 12.086 0.152 -11.135 1.00 91.56 213 ILE A C 1
ATOM 1709 O O . ILE 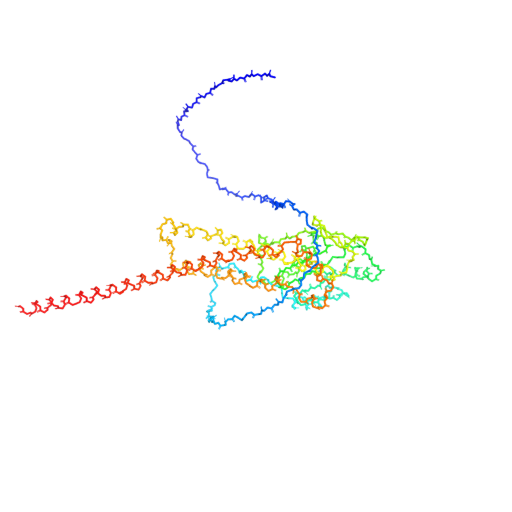A 1 213 ? 11.496 0.806 -10.281 1.00 91.56 213 ILE A O 1
ATOM 1713 N N . SER A 1 214 ? 11.553 -0.934 -11.700 1.00 93.38 214 SER A N 1
ATOM 1714 C CA . SER A 1 214 ? 10.195 -1.426 -11.444 1.00 93.38 214 SER A CA 1
ATOM 1715 C C . SER A 1 214 ? 9.977 -1.834 -9.988 1.00 93.38 214 SER A C 1
ATOM 1717 O O . SER A 1 214 ? 8.915 -1.531 -9.469 1.00 93.38 214 SER A O 1
ATOM 1719 N N . HIS A 1 215 ? 10.956 -2.438 -9.299 1.00 92.88 215 HIS A N 1
ATOM 1720 C CA . HIS A 1 215 ? 10.844 -2.711 -7.854 1.00 92.88 215 HIS A CA 1
ATOM 1721 C C . HIS A 1 215 ? 10.614 -1.424 -7.049 1.00 92.88 215 HIS A C 1
ATOM 1723 O O . HIS A 1 215 ? 9.705 -1.365 -6.229 1.00 92.88 215 HIS A O 1
ATOM 1729 N N . ALA A 1 216 ? 11.402 -0.375 -7.305 1.00 93.25 216 ALA A N 1
ATOM 1730 C CA . ALA A 1 216 ? 11.256 0.891 -6.587 1.00 93.25 216 ALA A CA 1
ATOM 1731 C C . ALA A 1 216 ? 9.937 1.611 -6.935 1.00 93.25 216 ALA A C 1
ATOM 1733 O O . ALA A 1 216 ? 9.303 2.178 -6.049 1.00 93.25 216 ALA A O 1
ATOM 1734 N N . LEU A 1 217 ? 9.493 1.552 -8.196 1.00 94.44 217 LEU A N 1
ATOM 1735 C CA . LEU A 1 217 ? 8.180 2.067 -8.608 1.00 94.44 217 LEU A CA 1
ATOM 1736 C C . LEU A 1 217 ? 7.030 1.288 -7.950 1.00 94.44 217 LEU A C 1
ATOM 1738 O O . LEU A 1 217 ? 6.107 1.892 -7.415 1.00 94.44 217 LEU A O 1
ATOM 1742 N N . ALA A 1 218 ? 7.104 -0.044 -7.929 1.00 93.81 218 ALA A N 1
ATOM 1743 C CA . ALA A 1 218 ? 6.077 -0.891 -7.333 1.00 93.81 218 ALA A CA 1
ATOM 1744 C C . ALA A 1 218 ? 5.941 -0.655 -5.821 1.00 93.81 218 ALA A C 1
ATOM 1746 O O . ALA A 1 218 ? 4.826 -0.530 -5.315 1.00 93.81 218 ALA A O 1
ATOM 1747 N N . GLN A 1 219 ? 7.069 -0.501 -5.120 1.00 93.12 219 GLN A N 1
ATOM 1748 C CA . GLN A 1 219 ? 7.099 -0.081 -3.718 1.00 93.12 219 GLN A CA 1
ATOM 1749 C C . GLN A 1 219 ? 6.489 1.317 -3.514 1.00 93.12 219 GLN A C 1
ATOM 1751 O O . GLN A 1 219 ? 5.746 1.509 -2.557 1.00 93.12 219 GLN A O 1
ATOM 1756 N N . SER A 1 220 ? 6.749 2.280 -4.406 1.00 94.50 220 SER A N 1
ATOM 1757 C CA . SER A 1 220 ? 6.197 3.644 -4.318 1.00 94.50 220 SER A CA 1
ATOM 1758 C C . SER A 1 220 ? 4.672 3.687 -4.475 1.00 94.50 220 SER A C 1
ATOM 1760 O O . SER A 1 220 ? 3.992 4.310 -3.652 1.00 94.50 220 SER A O 1
ATOM 1762 N N . VAL A 1 221 ? 4.138 2.961 -5.465 1.00 93.94 221 VAL A N 1
ATOM 1763 C CA . VAL A 1 221 ? 2.691 2.816 -5.707 1.00 93.94 221 VAL A CA 1
ATOM 1764 C C . VAL A 1 221 ? 2.015 2.096 -4.539 1.00 93.94 221 VAL A C 1
ATOM 1766 O O . VAL A 1 221 ? 0.985 2.545 -4.038 1.00 93.94 221 VAL A O 1
ATOM 1769 N N . LYS A 1 222 ? 2.603 0.996 -4.049 1.00 90.69 222 LYS A N 1
ATOM 1770 C CA . LYS A 1 222 ? 2.032 0.259 -2.913 1.00 90.69 222 LYS A CA 1
ATOM 1771 C C . LYS A 1 222 ? 2.056 1.086 -1.628 1.00 90.69 222 LYS A C 1
ATOM 1773 O O . LYS A 1 222 ? 1.120 1.005 -0.838 1.00 90.69 222 LYS A O 1
ATOM 1778 N N . LEU A 1 223 ? 3.087 1.910 -1.441 1.00 92.00 223 LEU A N 1
ATOM 1779 C CA . LEU A 1 223 ? 3.179 2.854 -0.333 1.00 92.00 223 LEU A CA 1
ATOM 1780 C C . LEU A 1 223 ? 2.098 3.942 -0.418 1.00 92.00 223 LEU A C 1
ATOM 1782 O O . LEU A 1 223 ? 1.482 4.227 0.603 1.00 92.00 223 LEU A O 1
ATOM 1786 N N . ALA A 1 224 ? 1.799 4.470 -1.613 1.00 92.44 224 ALA A N 1
ATOM 1787 C CA . ALA A 1 224 ? 0.721 5.447 -1.817 1.00 92.44 224 ALA A CA 1
ATOM 1788 C C . ALA A 1 224 ? -0.650 4.897 -1.385 1.00 92.44 224 ALA A C 1
ATOM 1790 O O . ALA A 1 224 ? -1.374 5.553 -0.636 1.00 92.44 224 ALA A O 1
ATOM 1791 N N . TYR A 1 225 ? -0.952 3.645 -1.747 1.00 90.06 225 TYR A N 1
ATOM 1792 C CA . TYR A 1 225 ? -2.185 2.968 -1.330 1.00 90.06 225 TYR A CA 1
ATOM 1793 C C . TYR A 1 225 ? -2.321 2.898 0.204 1.00 90.06 225 TYR A C 1
ATOM 1795 O O . TYR A 1 225 ? -3.389 3.165 0.757 1.00 90.06 225 TYR A O 1
ATOM 1803 N N . PHE A 1 226 ? -1.235 2.585 0.921 1.00 87.88 226 PHE A N 1
ATOM 1804 C CA . PHE A 1 226 ? -1.255 2.569 2.387 1.00 87.88 226 PHE A CA 1
ATOM 1805 C C . PHE A 1 226 ? -1.272 3.970 3.012 1.00 87.88 226 PHE A C 1
ATOM 1807 O O . PHE A 1 226 ? -1.902 4.149 4.055 1.00 87.88 226 PHE A O 1
ATOM 1814 N N . GLU A 1 227 ? -0.639 4.967 2.388 1.00 90.44 227 GLU A N 1
ATOM 1815 C CA . GLU A 1 227 ? -0.724 6.368 2.815 1.00 90.44 227 GLU A CA 1
ATOM 1816 C C . GLU A 1 227 ? -2.181 6.864 2.789 1.00 90.44 227 GLU A C 1
ATOM 1818 O O . GLU A 1 227 ? -2.621 7.467 3.774 1.00 90.44 227 GLU A O 1
ATOM 1823 N N . GLU A 1 228 ? -2.946 6.549 1.735 1.00 89.06 228 GLU A N 1
ATOM 1824 C CA . GLU A 1 228 ? -4.383 6.850 1.666 1.00 89.06 228 GLU A CA 1
ATOM 1825 C C . GLU A 1 228 ? -5.207 6.013 2.660 1.00 89.06 228 GLU A C 1
ATOM 1827 O O . GLU A 1 228 ? -6.027 6.573 3.392 1.00 89.06 228 GLU A O 1
ATOM 1832 N N . LEU A 1 229 ? -4.975 4.698 2.755 1.00 86.56 229 LEU A N 1
ATOM 1833 C CA . LEU A 1 229 ? -5.718 3.825 3.674 1.00 86.56 229 LEU A CA 1
ATOM 1834 C C . LEU A 1 229 ? -5.586 4.285 5.140 1.00 86.56 229 LEU A C 1
ATOM 1836 O O . LEU A 1 229 ? -6.579 4.328 5.876 1.00 86.56 229 LEU A O 1
ATOM 1840 N N . ILE A 1 230 ? -4.378 4.678 5.561 1.00 86.81 230 ILE A N 1
ATOM 1841 C CA . ILE A 1 230 ? -4.132 5.247 6.892 1.00 86.81 230 ILE A CA 1
ATOM 1842 C C . ILE A 1 230 ? -4.793 6.624 7.037 1.00 86.81 230 ILE A C 1
ATOM 1844 O O . ILE A 1 230 ? -5.453 6.865 8.049 1.00 86.81 230 ILE A O 1
ATOM 1848 N N . GLU A 1 231 ? -4.643 7.528 6.063 1.00 88.38 231 GLU A N 1
ATOM 1849 C CA . GLU A 1 231 ? -5.236 8.875 6.123 1.00 88.38 231 GLU A CA 1
ATOM 1850 C C . GLU A 1 231 ? -6.765 8.801 6.255 1.00 88.38 231 GLU A C 1
ATOM 1852 O O . GLU A 1 231 ? -7.339 9.416 7.155 1.00 88.38 231 GLU A O 1
ATOM 1857 N N . ASN A 1 232 ? -7.423 7.972 5.441 1.00 86.88 232 ASN A N 1
ATOM 1858 C CA . ASN A 1 232 ? -8.864 7.738 5.517 1.00 86.88 232 ASN A CA 1
ATOM 1859 C C . ASN A 1 232 ? -9.260 7.158 6.890 1.00 86.88 232 ASN A C 1
ATOM 1861 O O . ASN A 1 232 ? -10.194 7.659 7.523 1.00 86.88 232 ASN A O 1
ATOM 1865 N N . THR A 1 233 ? -8.505 6.187 7.418 1.00 84.69 233 THR A N 1
ATOM 1866 C CA . THR A 1 233 ? -8.743 5.619 8.762 1.00 84.69 233 THR A CA 1
ATOM 1867 C C . THR A 1 233 ? -8.633 6.674 9.874 1.00 84.69 233 THR A C 1
ATOM 1869 O O . THR A 1 233 ? -9.499 6.741 10.754 1.00 84.69 233 THR A O 1
ATOM 1872 N N . ILE A 1 234 ? -7.627 7.556 9.818 1.00 86.94 234 ILE A N 1
ATOM 1873 C CA . ILE A 1 234 ? -7.481 8.689 10.748 1.00 86.94 234 ILE A CA 1
ATOM 1874 C C . ILE A 1 234 ? -8.668 9.649 10.604 1.00 86.94 234 ILE A C 1
ATOM 1876 O O . ILE A 1 234 ? -9.265 10.050 11.606 1.00 86.94 234 ILE A O 1
ATOM 1880 N N . LEU A 1 235 ? -9.055 10.000 9.374 1.00 86.50 235 LEU A N 1
ATOM 1881 C CA . LEU A 1 235 ? -10.137 10.947 9.102 1.00 86.50 235 LEU A CA 1
ATOM 1882 C C . LEU A 1 235 ? -11.511 10.464 9.584 1.00 86.50 235 LEU A C 1
ATOM 1884 O O . LEU A 1 235 ? -12.314 11.305 10.003 1.00 86.50 235 LEU A O 1
ATOM 1888 N N . HIS A 1 236 ? -11.765 9.153 9.556 1.00 83.25 236 HIS A N 1
ATOM 1889 C CA . HIS A 1 236 ? -12.968 8.535 10.120 1.00 83.25 236 HIS A CA 1
ATOM 1890 C C . HIS A 1 236 ? -12.935 8.461 11.658 1.00 83.25 236 HIS A C 1
ATOM 1892 O O . HIS A 1 236 ? -13.956 8.697 12.305 1.00 83.25 236 HIS A O 1
ATOM 1898 N N . THR A 1 237 ? -11.766 8.208 12.251 1.00 81.50 237 THR A N 1
ATOM 1899 C CA . THR A 1 237 ? -11.594 7.967 13.701 1.00 81.50 237 THR A CA 1
ATOM 1900 C C . THR A 1 237 ? -11.399 9.261 14.523 1.00 81.50 237 THR A C 1
ATOM 1902 O O . THR A 1 237 ? -11.701 9.299 15.717 1.00 81.50 237 THR A O 1
ATOM 1905 N N . LYS A 1 238 ? -10.975 10.372 13.896 1.00 82.94 238 LYS A N 1
ATOM 1906 C CA . LYS A 1 238 ? -10.611 11.656 14.551 1.00 82.94 238 LYS A CA 1
ATOM 1907 C C . LYS A 1 238 ? -11.640 12.260 15.517 1.00 82.94 238 LYS A C 1
ATOM 1909 O O . LYS A 1 238 ? -11.272 13.075 16.361 1.00 82.94 238 LYS A O 1
ATOM 1914 N N . ASN A 1 239 ? -12.924 11.931 15.371 1.00 82.81 239 ASN A N 1
ATOM 1915 C CA . ASN A 1 239 ? -13.979 12.512 16.199 1.00 82.81 239 ASN A CA 1
ATOM 1916 C C . ASN A 1 239 ? -13.964 11.947 17.628 1.00 82.81 239 ASN A C 1
ATOM 1918 O O . ASN A 1 239 ? -14.378 12.645 18.548 1.00 82.81 239 ASN A O 1
ATOM 1922 N N . ILE A 1 240 ? -13.458 10.729 17.849 1.00 84.12 240 ILE A N 1
ATOM 1923 C CA . ILE A 1 240 ? -13.578 10.057 19.153 1.00 84.12 240 ILE A CA 1
ATOM 1924 C C . ILE A 1 240 ? -12.693 10.712 20.224 1.00 84.12 240 ILE A C 1
ATOM 1926 O O . ILE A 1 240 ? -13.225 11.037 21.287 1.00 84.12 240 ILE A O 1
ATOM 1930 N N . PRO A 1 241 ? -11.397 11.018 19.979 1.00 80.88 241 PRO A N 1
ATOM 1931 C CA . PRO A 1 241 ? -10.598 11.769 20.952 1.00 80.88 241 PRO A CA 1
ATOM 1932 C C . PRO A 1 241 ? -11.151 13.184 21.193 1.00 80.88 241 PRO A C 1
ATOM 1934 O O . PRO A 1 241 ? -11.028 13.735 22.290 1.00 80.88 241 PRO A O 1
ATOM 1937 N N . TYR A 1 242 ? -11.802 13.780 20.188 1.00 83.06 242 TYR A N 1
ATOM 1938 C CA . TYR A 1 242 ? -12.451 15.085 20.313 1.00 83.06 242 TYR A CA 1
ATOM 1939 C C . TYR A 1 242 ? -13.715 15.030 21.191 1.00 83.06 242 TYR A C 1
ATOM 1941 O O . TYR A 1 242 ? -13.894 15.871 22.073 1.00 83.06 242 TYR A O 1
ATOM 1949 N N . GLU A 1 243 ? -14.578 14.027 21.017 1.00 81.75 243 GLU A N 1
ATOM 1950 C CA . GLU A 1 243 ? -15.757 13.821 21.871 1.00 81.75 243 GLU A CA 1
ATOM 1951 C C . GLU A 1 243 ? -15.371 13.443 23.305 1.00 81.75 243 GLU A C 1
ATOM 1953 O O . GLU A 1 243 ? -15.935 13.997 24.254 1.00 81.75 243 GLU A O 1
ATOM 1958 N N . LEU A 1 244 ? -14.359 12.584 23.476 1.00 81.38 244 LEU A N 1
ATOM 1959 C CA . LEU A 1 244 ? -13.824 12.224 24.789 1.00 81.38 244 LEU A CA 1
ATOM 1960 C C . LEU A 1 244 ? -13.244 13.448 25.516 1.00 81.38 244 LEU A C 1
ATOM 1962 O O . LEU A 1 244 ? -13.579 13.679 26.675 1.00 81.38 244 LEU A O 1
ATOM 1966 N N . SER A 1 245 ? -12.429 14.271 24.848 1.00 79.75 245 SER A N 1
ATOM 1967 C CA . SER A 1 245 ? -11.830 15.464 25.474 1.00 79.75 245 SER A CA 1
ATOM 1968 C C . SER A 1 245 ? -12.831 16.590 25.758 1.00 79.75 245 SER A C 1
ATOM 1970 O O . SER A 1 245 ? -12.640 17.342 26.712 1.00 79.75 245 SER A O 1
ATOM 1972 N N . SER A 1 246 ? -13.905 16.710 24.970 1.00 82.75 246 SER A N 1
ATOM 1973 C CA . SER A 1 246 ? -14.919 17.763 25.142 1.00 82.75 246 SER A CA 1
ATOM 1974 C C . SER A 1 246 ? -16.075 17.383 26.072 1.00 82.75 246 SER A C 1
ATOM 1976 O O . SER A 1 246 ? -16.648 18.267 26.709 1.00 82.75 246 SER A O 1
ATOM 1978 N N . THR A 1 247 ? -16.427 16.096 26.169 1.00 81.94 247 THR A N 1
ATOM 1979 C CA . THR A 1 247 ? -17.574 15.625 26.971 1.00 81.94 247 THR A CA 1
ATOM 1980 C C . THR A 1 247 ? -17.203 14.691 28.123 1.00 81.94 247 THR A C 1
ATOM 1982 O O . THR A 1 247 ? -18.061 14.392 28.951 1.00 81.94 247 THR A O 1
ATOM 1985 N N . GLY A 1 248 ? -15.953 14.223 28.195 1.00 74.94 248 GLY A N 1
ATOM 1986 C CA . GLY A 1 248 ? -15.478 13.270 29.205 1.00 74.94 248 GLY A CA 1
ATOM 1987 C C . GLY A 1 248 ? -15.955 11.827 29.005 1.00 74.94 248 GLY A C 1
ATOM 1988 O O . GLY A 1 248 ? -15.615 10.965 29.809 1.00 74.94 248 GLY A O 1
ATOM 1989 N N . THR A 1 249 ? -16.739 11.545 27.959 1.00 73.62 249 THR A N 1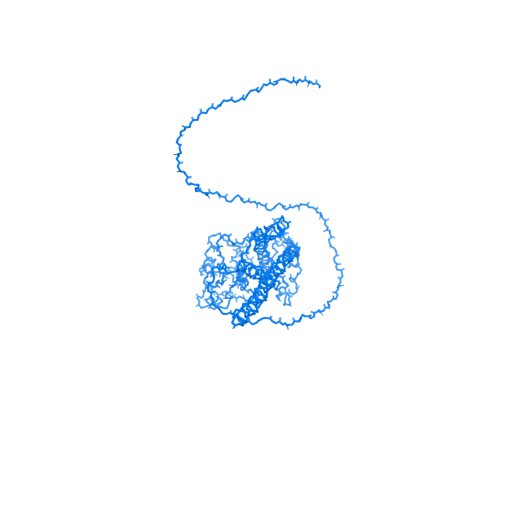
ATOM 1990 C CA . THR A 1 249 ? -17.325 10.223 27.677 1.00 73.62 249 THR A CA 1
ATOM 1991 C C . THR A 1 249 ? -17.343 9.957 26.172 1.00 73.62 249 THR A C 1
ATOM 1993 O O . THR A 1 249 ? -17.423 10.896 25.383 1.00 73.62 249 THR A O 1
ATOM 1996 N N . ILE A 1 250 ? -17.291 8.690 25.753 1.00 78.69 250 ILE A N 1
ATOM 1997 C CA . ILE A 1 250 ? -17.504 8.306 24.350 1.00 78.69 250 ILE A CA 1
ATOM 1998 C C . ILE A 1 250 ? -18.942 7.797 24.217 1.00 78.69 250 ILE A C 1
ATOM 2000 O O . ILE A 1 250 ? -19.364 6.897 24.939 1.00 78.69 250 ILE A O 1
ATOM 2004 N N . LYS A 1 251 ? -19.720 8.370 23.293 1.00 74.69 251 LYS A N 1
ATOM 2005 C CA . LYS A 1 251 ? -21.147 8.040 23.103 1.00 74.69 251 LYS A CA 1
ATOM 2006 C C . LYS A 1 251 ? -21.355 6.856 22.155 1.00 74.69 251 LYS A C 1
ATOM 2008 O O . LYS A 1 251 ? -22.156 6.929 21.228 1.00 74.69 251 LYS A O 1
ATOM 2013 N N . MET A 1 252 ? -20.626 5.770 22.384 1.00 81.25 252 MET A N 1
ATOM 2014 C CA . MET A 1 252 ? -20.671 4.559 21.560 1.00 81.25 252 MET A CA 1
ATOM 2015 C C . MET A 1 252 ? -21.124 3.363 22.393 1.00 81.25 252 MET A C 1
ATOM 2017 O O . MET A 1 252 ? -20.873 3.306 23.599 1.00 81.25 252 MET A O 1
ATOM 2021 N N . SER A 1 253 ? -21.796 2.390 21.773 1.00 83.12 253 SER A N 1
ATOM 2022 C CA . SER A 1 253 ? -22.051 1.128 22.467 1.00 83.12 253 SER A CA 1
ATOM 2023 C C . SER A 1 253 ? -20.756 0.316 22.560 1.00 83.12 253 SER A C 1
ATOM 2025 O O . SER A 1 253 ? -19.835 0.478 21.758 1.00 83.12 253 SER A O 1
ATOM 2027 N N . ARG A 1 254 ? -20.695 -0.635 23.498 1.00 81.00 254 ARG A N 1
ATOM 2028 C CA . ARG A 1 254 ? -19.571 -1.586 23.578 1.00 81.00 254 ARG A CA 1
ATOM 2029 C C . ARG A 1 254 ? -19.336 -2.353 22.280 1.00 81.00 254 ARG A C 1
ATOM 2031 O O . ARG A 1 254 ? -18.202 -2.710 21.990 1.00 81.00 254 ARG A O 1
ATOM 2038 N N . GLN A 1 255 ? -20.405 -2.652 21.539 1.00 83.19 255 GLN A N 1
ATOM 2039 C CA . GLN A 1 255 ? -20.306 -3.376 20.274 1.00 83.19 255 GLN A CA 1
ATOM 2040 C C . GLN A 1 255 ? -19.610 -2.507 19.223 1.00 83.19 255 GLN A C 1
ATOM 2042 O O . GLN A 1 255 ? -18.710 -2.994 18.546 1.00 83.19 255 GLN A O 1
ATOM 2047 N N . ASP A 1 256 ? -19.942 -1.215 19.168 1.00 83.62 256 ASP A N 1
ATOM 2048 C CA . ASP A 1 256 ? -19.304 -0.257 18.259 1.00 83.62 256 ASP A CA 1
ATOM 2049 C C . ASP A 1 256 ? -17.830 -0.019 18.631 1.00 83.62 256 ASP A C 1
ATOM 2051 O O . ASP A 1 256 ? -16.969 -0.020 17.755 1.00 83.62 256 ASP A O 1
ATOM 2055 N N . ILE A 1 257 ? -17.517 0.107 19.929 1.00 84.44 257 ILE A N 1
ATOM 2056 C CA . ILE A 1 257 ? -16.133 0.247 20.421 1.00 84.44 257 ILE A CA 1
ATOM 2057 C C . ILE A 1 257 ? -15.303 -0.991 20.052 1.00 84.44 257 ILE A C 1
ATOM 2059 O O . ILE A 1 257 ? -14.223 -0.863 19.479 1.00 84.44 257 ILE A O 1
ATOM 2063 N N . ASN A 1 258 ? -15.812 -2.198 20.323 1.00 83.50 258 ASN A N 1
ATOM 2064 C CA . ASN A 1 258 ? -15.112 -3.444 19.996 1.00 83.50 258 ASN A CA 1
ATOM 2065 C C . ASN A 1 258 ? -14.917 -3.617 18.483 1.00 83.50 258 ASN A C 1
ATOM 2067 O O . ASN A 1 258 ? -13.851 -4.058 18.051 1.00 83.50 258 ASN A O 1
ATOM 2071 N N . ARG A 1 259 ? -15.918 -3.241 17.676 1.00 85.00 259 ARG A N 1
ATOM 2072 C CA . ARG A 1 259 ? -15.810 -3.222 16.213 1.00 85.00 259 ARG A CA 1
ATOM 2073 C C . ARG A 1 259 ? -14.683 -2.296 15.758 1.00 85.00 259 ARG A C 1
ATOM 2075 O O . ARG A 1 259 ? -13.868 -2.698 14.934 1.00 85.00 259 ARG A O 1
ATOM 2082 N N . GLN A 1 260 ? -14.602 -1.098 16.328 1.00 83.94 260 GLN A N 1
ATOM 2083 C CA . GLN A 1 260 ? -13.597 -0.112 15.951 1.00 83.94 260 GLN A CA 1
ATOM 2084 C C . GLN A 1 260 ? -12.177 -0.491 16.397 1.00 83.94 260 GLN A C 1
ATOM 2086 O O . GLN A 1 260 ? -11.224 -0.266 15.655 1.00 83.94 260 GLN A O 1
ATOM 2091 N N . ILE A 1 261 ? -12.029 -1.144 17.556 1.00 86.50 261 ILE A N 1
ATOM 2092 C CA . ILE A 1 261 ? -10.764 -1.781 17.960 1.00 86.50 261 ILE A CA 1
ATOM 2093 C C . ILE A 1 261 ? -10.336 -2.819 16.908 1.00 86.50 261 ILE A C 1
ATOM 2095 O O . ILE A 1 261 ? -9.172 -2.841 16.514 1.00 86.50 261 ILE A O 1
ATOM 2099 N N . GLY A 1 262 ? -11.272 -3.637 16.411 1.00 86.31 262 GLY A N 1
ATOM 2100 C CA . GLY A 1 262 ? -11.019 -4.594 15.328 1.00 86.31 262 GLY A CA 1
ATOM 2101 C C . GLY A 1 262 ? -10.615 -3.929 14.006 1.00 86.31 262 GLY A C 1
ATOM 2102 O O . GLY A 1 262 ? -9.644 -4.355 13.384 1.00 86.31 262 GLY A O 1
ATOM 2103 N N . GLU A 1 263 ? -11.307 -2.859 13.605 1.00 83.88 263 GLU A N 1
ATOM 2104 C CA . GLU A 1 263 ? -11.000 -2.073 12.398 1.00 83.88 263 GLU A CA 1
ATOM 2105 C C . GLU A 1 263 ? -9.581 -1.473 12.448 1.00 83.88 263 GLU A C 1
ATOM 2107 O O . GLU A 1 263 ? -8.798 -1.650 11.510 1.00 83.88 263 GLU A O 1
ATOM 2112 N N . LEU A 1 264 ? -9.207 -0.844 13.570 1.00 86.12 264 LEU A N 1
ATOM 2113 C CA . LEU A 1 264 ? -7.861 -0.295 13.781 1.00 86.12 264 LEU A CA 1
ATOM 2114 C C . LEU A 1 264 ? -6.782 -1.387 13.858 1.00 86.12 264 LEU A C 1
ATOM 2116 O O . LEU A 1 264 ? -5.685 -1.207 13.325 1.00 86.12 264 LEU A O 1
ATOM 2120 N N . PHE A 1 265 ? -7.080 -2.529 14.483 1.00 85.19 265 PHE A N 1
ATOM 2121 C CA . PHE A 1 265 ? -6.149 -3.656 14.564 1.00 85.19 265 PHE A CA 1
ATOM 2122 C C . PHE A 1 265 ? -5.874 -4.273 13.187 1.00 85.19 265 PHE A C 1
ATOM 2124 O O . PHE A 1 265 ? -4.715 -4.511 12.843 1.00 85.19 265 PHE A O 1
ATOM 2131 N N . ALA A 1 266 ? -6.916 -4.482 12.375 1.00 83.19 266 ALA A N 1
ATOM 2132 C CA . ALA A 1 266 ? -6.782 -4.989 11.011 1.00 83.19 266 ALA A CA 1
ATOM 2133 C C . ALA A 1 266 ? -5.932 -4.046 10.145 1.00 83.19 266 ALA A C 1
ATOM 2135 O O . ALA A 1 266 ? -4.999 -4.492 9.480 1.00 83.19 266 ALA A O 1
ATOM 2136 N N . MET A 1 267 ? -6.185 -2.734 10.221 1.00 81.31 267 MET A N 1
ATOM 2137 C CA . MET A 1 267 ? -5.364 -1.718 9.555 1.00 81.31 267 MET A CA 1
ATOM 2138 C C . MET A 1 267 ? -3.884 -1.832 9.965 1.00 81.31 267 MET A C 1
ATOM 2140 O O . MET A 1 267 ? -3.019 -1.924 9.093 1.00 81.31 267 MET A O 1
ATOM 2144 N N . ARG A 1 268 ? -3.588 -1.928 11.271 1.00 82.25 268 ARG A N 1
ATOM 2145 C CA . ARG A 1 268 ? -2.210 -2.038 11.786 1.00 82.25 268 ARG A CA 1
ATOM 2146 C C . ARG A 1 268 ? -1.524 -3.317 11.303 1.00 82.25 268 ARG A C 1
ATOM 2148 O O . ARG A 1 268 ? -0.352 -3.279 10.939 1.00 82.25 268 ARG A O 1
ATOM 2155 N N . MET A 1 269 ? -2.252 -4.433 11.260 1.00 81.38 269 MET A N 1
ATOM 2156 C CA . MET A 1 269 ? -1.748 -5.695 10.717 1.00 81.38 269 MET A CA 1
ATOM 2157 C C . MET A 1 269 ? -1.351 -5.546 9.242 1.00 81.38 269 MET A C 1
ATOM 2159 O O . MET A 1 269 ? -0.253 -5.943 8.862 1.00 81.38 269 MET A O 1
ATOM 2163 N N . ASN A 1 270 ? -2.193 -4.914 8.422 1.00 78.88 270 ASN A N 1
ATOM 2164 C CA . ASN A 1 270 ? -1.919 -4.729 6.994 1.00 78.88 270 ASN A CA 1
ATOM 2165 C C . ASN A 1 270 ? -0.696 -3.831 6.735 1.00 78.88 270 ASN A C 1
ATOM 2167 O O . ASN A 1 270 ? 0.090 -4.113 5.832 1.00 78.88 270 ASN A O 1
ATOM 2171 N N . VAL A 1 271 ? -0.509 -2.788 7.551 1.00 77.81 271 VAL A N 1
ATOM 2172 C CA . VAL A 1 271 ? 0.671 -1.905 7.495 1.00 77.81 271 VAL A CA 1
ATOM 2173 C C . VAL A 1 271 ? 1.945 -2.643 7.928 1.00 77.81 271 VAL A C 1
ATOM 2175 O O . VAL A 1 271 ? 2.990 -2.488 7.302 1.00 77.81 271 VAL A O 1
ATOM 2178 N N . ASN A 1 272 ? 1.867 -3.511 8.938 1.00 77.62 272 ASN A N 1
ATOM 2179 C CA . ASN A 1 272 ? 3.005 -4.347 9.325 1.00 77.62 272 ASN A CA 1
ATOM 2180 C C . ASN A 1 272 ? 3.371 -5.365 8.229 1.00 77.62 272 ASN A C 1
ATOM 2182 O O . ASN A 1 272 ? 4.549 -5.546 7.932 1.00 77.62 272 ASN A O 1
ATOM 2186 N N . LEU A 1 273 ? 2.377 -5.994 7.587 1.00 71.50 273 LEU A N 1
ATOM 2187 C CA . LEU A 1 273 ? 2.600 -6.974 6.515 1.00 71.50 273 LEU A CA 1
ATOM 2188 C C . LEU A 1 273 ? 3.322 -6.378 5.296 1.00 71.50 273 LEU A C 1
ATOM 2190 O O . LEU A 1 273 ? 4.087 -7.090 4.645 1.00 71.50 273 LEU A O 1
ATOM 2194 N N . ILE A 1 274 ? 3.123 -5.087 4.991 1.00 69.94 274 ILE A N 1
ATOM 2195 C CA . ILE A 1 274 ? 3.822 -4.427 3.877 1.00 69.94 274 ILE A CA 1
ATOM 2196 C C . ILE A 1 274 ? 5.255 -3.991 4.222 1.00 69.94 274 ILE A C 1
ATOM 2198 O O . ILE A 1 274 ? 6.036 -3.751 3.304 1.00 69.94 274 ILE A O 1
ATOM 2202 N N . SER A 1 275 ? 5.655 -3.958 5.502 1.00 71.31 275 SER A N 1
ATOM 2203 C CA . SER A 1 275 ? 7.044 -3.646 5.884 1.00 71.31 275 SER A CA 1
ATOM 2204 C C . SER A 1 275 ? 8.042 -4.550 5.148 1.00 71.31 275 SER A C 1
ATOM 2206 O O . SER A 1 275 ? 8.994 -4.052 4.553 1.00 71.31 275 SER A O 1
ATOM 2208 N N . ASN A 1 276 ? 7.738 -5.850 5.070 1.00 71.88 276 ASN A N 1
ATOM 2209 C CA . ASN A 1 276 ? 8.558 -6.860 4.391 1.00 71.88 276 ASN A CA 1
ATOM 2210 C C . ASN A 1 276 ? 8.700 -6.611 2.874 1.00 71.88 276 ASN A C 1
ATOM 2212 O O . ASN A 1 276 ? 9.705 -6.966 2.271 1.00 71.88 276 ASN A O 1
ATOM 2216 N N . VAL A 1 277 ? 7.699 -5.997 2.233 1.00 76.38 277 VAL A N 1
ATOM 2217 C CA . VAL A 1 277 ? 7.726 -5.657 0.794 1.00 76.38 277 VAL A CA 1
ATOM 2218 C C . VAL A 1 277 ? 8.557 -4.397 0.527 1.00 76.38 277 VAL A C 1
ATOM 2220 O O . VAL A 1 277 ? 9.057 -4.182 -0.580 1.00 76.38 277 VAL A O 1
ATOM 2223 N N . LEU A 1 278 ? 8.705 -3.540 1.537 1.00 80.88 278 LEU A N 1
ATOM 2224 C CA . LEU A 1 278 ? 9.435 -2.277 1.456 1.00 80.88 278 LEU A CA 1
ATOM 2225 C C . LEU A 1 278 ? 10.934 -2.439 1.748 1.00 80.88 278 LEU A C 1
ATOM 2227 O O . LEU A 1 278 ? 11.679 -1.465 1.600 1.00 80.88 278 LEU A O 1
ATOM 2231 N N . ASP A 1 279 ? 11.383 -3.642 2.108 1.00 83.44 279 ASP A N 1
ATOM 2232 C CA . ASP A 1 279 ? 12.786 -4.001 2.311 1.00 83.44 279 ASP A CA 1
ATOM 2233 C C . ASP A 1 279 ? 13.614 -3.958 1.007 1.00 83.44 279 ASP A C 1
ATOM 2235 O O . ASP A 1 279 ? 13.221 -3.386 -0.017 1.00 83.44 279 ASP A O 1
ATOM 2239 N N . THR A 1 280 ? 14.850 -4.461 1.046 1.00 85.19 280 THR A N 1
ATOM 2240 C CA . THR A 1 280 ? 15.700 -4.566 -0.150 1.00 85.19 280 THR A CA 1
ATOM 2241 C C . THR A 1 280 ? 15.426 -5.897 -0.859 1.00 85.19 280 THR A C 1
ATOM 2243 O O . THR A 1 280 ? 15.764 -6.928 -0.285 1.00 85.19 280 THR A O 1
ATOM 2246 N N . PRO A 1 281 ? 14.889 -5.894 -2.098 1.00 86.75 281 PRO A N 1
ATOM 2247 C CA . PRO A 1 281 ? 14.552 -7.115 -2.830 1.00 86.75 281 PRO A CA 1
ATOM 2248 C C . PRO A 1 281 ? 15.710 -8.109 -2.958 1.00 86.75 281 PRO A C 1
ATOM 2250 O O . PRO A 1 281 ? 16.846 -7.716 -3.258 1.00 86.75 281 PRO A O 1
ATOM 2253 N N . GLU A 1 282 ? 15.405 -9.405 -2.836 1.00 85.00 282 GLU A N 1
ATOM 2254 C CA . GLU A 1 282 ? 16.412 -10.480 -2.862 1.00 85.00 282 GLU A CA 1
ATOM 2255 C C . GLU A 1 282 ? 17.228 -10.534 -4.166 1.00 85.00 282 GLU A C 1
ATOM 2257 O O . GLU A 1 282 ? 18.397 -10.934 -4.167 1.00 85.00 282 GLU A O 1
ATOM 2262 N N . LEU A 1 283 ? 16.662 -10.018 -5.264 1.00 84.88 283 LEU A N 1
ATOM 2263 C CA . LEU A 1 283 ? 17.326 -9.805 -6.554 1.00 84.88 283 LEU A CA 1
ATOM 2264 C C . LEU A 1 283 ? 18.736 -9.199 -6.414 1.00 84.88 283 LEU A C 1
ATOM 2266 O O . LEU A 1 283 ? 19.644 -9.547 -7.176 1.00 84.88 283 LEU A O 1
ATOM 2270 N N . PHE A 1 284 ? 18.946 -8.298 -5.449 1.00 86.25 284 PHE A N 1
ATOM 2271 C CA . PHE A 1 284 ? 20.221 -7.603 -5.262 1.00 86.25 284 PHE A CA 1
ATOM 2272 C C . PHE A 1 284 ? 21.308 -8.442 -4.576 1.00 86.25 284 PHE A C 1
ATOM 2274 O O . PHE A 1 284 ? 22.481 -8.090 -4.704 1.00 86.25 284 PHE A O 1
ATOM 2281 N N . TRP A 1 285 ? 20.969 -9.576 -3.950 1.00 86.44 285 TRP A N 1
ATOM 2282 C CA . TRP A 1 285 ? 21.958 -10.582 -3.537 1.00 86.44 285 TRP A CA 1
ATOM 2283 C C . TRP A 1 285 ? 22.569 -11.285 -4.754 1.00 86.44 285 TRP A C 1
ATOM 2285 O O . TRP A 1 285 ? 23.780 -11.494 -4.811 1.00 86.44 285 TRP A O 1
ATOM 2295 N N . SER A 1 286 ? 21.744 -11.583 -5.764 1.00 84.62 286 SER A N 1
ATOM 2296 C CA . SER A 1 286 ? 22.191 -12.180 -7.032 1.00 84.62 286 SER A CA 1
ATOM 2297 C C . SER A 1 286 ? 22.872 -11.166 -7.960 1.00 84.62 286 SER A C 1
ATOM 2299 O O . SER A 1 286 ? 23.825 -11.503 -8.665 1.00 84.62 286 SER A O 1
ATOM 2301 N N . PHE A 1 287 ? 22.409 -9.911 -7.960 1.00 86.62 287 PHE A N 1
ATOM 2302 C CA . PHE A 1 287 ? 22.892 -8.847 -8.848 1.00 86.62 287 PHE A CA 1
ATOM 2303 C C . PHE A 1 287 ? 23.290 -7.568 -8.078 1.00 86.62 287 PHE A C 1
ATOM 2305 O O . PHE A 1 287 ? 22.682 -6.507 -8.267 1.00 86.62 287 PHE A O 1
ATOM 2312 N N . PRO A 1 288 ? 24.350 -7.606 -7.245 1.00 88.25 288 PRO A N 1
ATOM 2313 C CA . PRO A 1 288 ? 24.736 -6.485 -6.376 1.00 88.25 288 PRO A CA 1
ATOM 2314 C C . PRO A 1 288 ? 25.146 -5.215 -7.140 1.00 88.25 288 PRO A C 1
ATOM 2316 O O . PRO A 1 288 ? 25.070 -4.107 -6.606 1.00 88.25 288 PRO A O 1
ATOM 2319 N N . THR A 1 289 ? 25.522 -5.339 -8.416 1.00 88.25 289 THR A N 1
ATOM 2320 C CA . THR A 1 289 ? 25.827 -4.209 -9.312 1.00 88.25 289 THR A CA 1
ATOM 2321 C C . THR A 1 289 ? 24.617 -3.320 -9.617 1.00 88.25 289 THR A C 1
ATOM 2323 O O . THR A 1 289 ? 24.802 -2.169 -10.012 1.00 88.25 289 THR A O 1
ATOM 2326 N N . LEU A 1 290 ? 23.391 -3.817 -9.414 1.00 87.81 290 LEU A N 1
ATOM 2327 C CA . LEU A 1 290 ? 22.144 -3.074 -9.627 1.00 87.81 290 LEU A CA 1
ATOM 2328 C C . LEU A 1 290 ? 21.679 -2.315 -8.372 1.00 87.81 290 LEU A C 1
ATOM 2330 O O . LEU A 1 290 ? 20.954 -1.326 -8.483 1.00 87.81 290 LEU A O 1
ATOM 2334 N N . ALA A 1 291 ? 22.153 -2.697 -7.181 1.00 88.75 291 ALA A N 1
ATOM 2335 C CA . ALA A 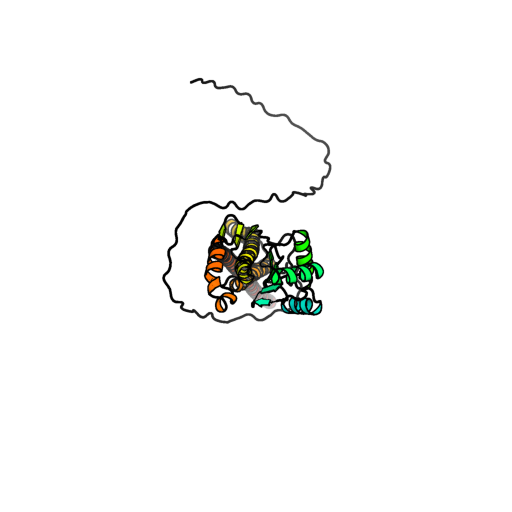1 291 ? 21.766 -2.066 -5.919 1.00 88.75 291 ALA A CA 1
ATOM 2336 C C . ALA A 1 291 ? 22.012 -0.534 -5.860 1.00 88.75 291 ALA A C 1
ATOM 2338 O O . ALA A 1 291 ? 21.195 0.174 -5.268 1.00 88.75 291 ALA A O 1
ATOM 2339 N N . PRO A 1 292 ? 23.073 0.049 -6.465 1.00 90.31 292 PRO A N 1
ATOM 2340 C CA . PRO A 1 292 ? 23.226 1.506 -6.541 1.00 90.31 292 PRO A CA 1
ATOM 2341 C C . PRO A 1 292 ? 22.126 2.201 -7.357 1.00 90.31 292 PRO A C 1
ATOM 2343 O O . PRO A 1 292 ? 21.714 3.300 -6.992 1.00 90.31 292 PRO A O 1
ATOM 2346 N N . LEU A 1 293 ? 21.628 1.567 -8.427 1.00 88.44 293 LEU A N 1
ATOM 2347 C CA . LEU A 1 293 ? 20.509 2.086 -9.219 1.00 88.44 293 LEU A CA 1
ATOM 2348 C C . LEU A 1 293 ? 19.211 2.033 -8.406 1.00 88.44 293 LEU A C 1
ATOM 2350 O O . LEU A 1 293 ? 18.522 3.045 -8.321 1.00 88.44 293 LEU A O 1
ATOM 2354 N N . TYR A 1 294 ? 18.928 0.903 -7.749 1.00 90.31 294 TYR A N 1
ATOM 2355 C CA . TYR A 1 294 ? 17.777 0.759 -6.848 1.00 90.31 294 TYR A CA 1
ATOM 2356 C C . TYR A 1 294 ? 17.748 1.855 -5.778 1.00 90.31 294 TYR A C 1
ATOM 2358 O O . TYR A 1 294 ? 16.776 2.601 -5.689 1.00 90.31 294 TYR A O 1
ATOM 2366 N N . ARG A 1 295 ? 18.848 2.037 -5.031 1.00 91.62 295 ARG A N 1
ATOM 2367 C CA . ARG A 1 295 ? 18.949 3.084 -3.996 1.00 91.62 295 ARG A CA 1
ATOM 2368 C C . ARG A 1 295 ? 18.761 4.495 -4.562 1.00 91.62 295 ARG A C 1
ATOM 2370 O O . ARG A 1 295 ? 18.152 5.329 -3.899 1.00 91.62 295 ARG A O 1
ATOM 2377 N N . ALA A 1 296 ? 19.245 4.768 -5.775 1.00 90.25 296 ALA A N 1
ATOM 2378 C CA . ALA A 1 296 ? 19.061 6.065 -6.426 1.00 90.25 296 ALA A CA 1
ATOM 2379 C C . ALA A 1 296 ? 17.594 6.335 -6.808 1.00 90.25 296 ALA A C 1
ATOM 2381 O O . ALA A 1 296 ? 17.126 7.460 -6.637 1.00 90.25 296 ALA A O 1
ATOM 2382 N N . VAL A 1 297 ? 16.858 5.321 -7.280 1.00 91.56 297 VAL A N 1
ATOM 2383 C CA . VAL A 1 297 ? 15.421 5.446 -7.583 1.00 91.56 297 VAL A CA 1
ATOM 2384 C C . VAL A 1 297 ? 14.596 5.521 -6.293 1.00 91.56 297 VAL A C 1
ATOM 2386 O O . VAL A 1 297 ? 13.802 6.445 -6.149 1.00 91.56 297 VAL A O 1
ATOM 2389 N N . ARG A 1 298 ? 14.857 4.649 -5.307 1.00 92.62 298 ARG A N 1
ATOM 2390 C CA . ARG A 1 298 ? 14.219 4.671 -3.973 1.00 92.62 298 ARG A CA 1
ATOM 2391 C C . ARG A 1 298 ? 14.401 6.021 -3.269 1.00 92.62 298 ARG A C 1
ATOM 2393 O O . ARG A 1 298 ? 13.477 6.510 -2.627 1.00 92.62 298 ARG A O 1
ATOM 2400 N N . GLY A 1 299 ? 15.575 6.642 -3.428 1.00 92.56 299 GLY A N 1
ATOM 2401 C CA . GLY A 1 299 ? 15.867 7.987 -2.933 1.00 92.56 299 GLY A CA 1
ATOM 2402 C C . GLY A 1 299 ? 15.193 9.117 -3.722 1.00 92.56 299 GLY A C 1
ATOM 2403 O O . GLY A 1 299 ? 14.826 10.118 -3.120 1.00 92.56 299 GLY A O 1
ATOM 2404 N N . TYR A 1 300 ? 14.993 8.973 -5.039 1.00 92.38 300 TYR A N 1
ATOM 2405 C CA . TYR A 1 300 ? 14.226 9.941 -5.843 1.00 92.38 300 TYR A CA 1
ATOM 2406 C C . TYR A 1 300 ? 12.734 9.936 -5.484 1.00 92.38 300 TYR A C 1
ATOM 2408 O O . TYR A 1 300 ? 12.117 10.994 -5.443 1.00 92.38 300 TYR A O 1
ATOM 2416 N N . LEU A 1 301 ? 12.176 8.751 -5.219 1.00 92.94 301 LEU A N 1
ATOM 2417 C CA . LEU A 1 301 ? 10.775 8.535 -4.830 1.00 92.94 301 LEU A CA 1
ATOM 2418 C C . LEU A 1 301 ? 10.520 8.792 -3.328 1.00 92.94 301 LEU A C 1
ATOM 2420 O O . LEU A 1 301 ? 9.417 8.558 -2.840 1.00 92.94 301 LEU A O 1
ATOM 2424 N N . GLU A 1 302 ? 11.550 9.234 -2.591 1.00 94.69 302 GLU A N 1
ATOM 2425 C CA . GLU A 1 302 ? 11.528 9.554 -1.153 1.00 94.69 302 GLU A CA 1
ATOM 2426 C C . GLU A 1 302 ? 10.961 8.425 -0.259 1.00 94.69 302 GLU A C 1
ATOM 2428 O O . GLU A 1 302 ? 10.514 8.672 0.861 1.00 94.69 302 GLU A O 1
ATOM 2433 N N . ILE A 1 303 ? 11.035 7.165 -0.718 1.00 92.75 303 ILE A N 1
ATOM 2434 C CA . ILE A 1 303 ? 10.362 6.003 -0.104 1.00 92.75 303 ILE A CA 1
ATOM 2435 C C . ILE A 1 303 ? 10.723 5.854 1.377 1.00 92.75 303 ILE A C 1
ATOM 2437 O O . ILE A 1 303 ? 9.829 5.707 2.200 1.00 92.75 303 ILE A O 1
ATOM 2441 N N . SER A 1 304 ? 12.003 5.966 1.754 1.00 92.31 304 SER A N 1
ATOM 2442 C CA . SER A 1 304 ? 12.409 5.867 3.167 1.00 92.31 304 SER A CA 1
ATOM 2443 C C . SER A 1 304 ? 11.722 6.911 4.063 1.00 92.31 304 SER A C 1
ATOM 2445 O O . SER A 1 304 ? 11.300 6.584 5.166 1.00 92.31 304 SER A O 1
ATOM 2447 N N . GLN A 1 305 ? 11.591 8.155 3.590 1.00 94.50 305 GLN A N 1
ATOM 2448 C CA . GLN A 1 305 ? 10.964 9.243 4.347 1.00 94.50 305 GLN A CA 1
ATOM 2449 C C . GLN A 1 305 ? 9.442 9.062 4.417 1.00 94.50 305 GLN A C 1
ATOM 2451 O O . GLN A 1 305 ? 8.836 9.299 5.460 1.00 94.50 305 GLN A O 1
ATOM 2456 N N . ARG A 1 306 ? 8.828 8.612 3.318 1.00 94.38 306 ARG A N 1
ATOM 2457 C CA . ARG A 1 306 ? 7.398 8.287 3.252 1.00 94.38 306 ARG A CA 1
ATOM 2458 C C . ARG A 1 306 ? 7.023 7.144 4.197 1.00 94.38 306 ARG A C 1
ATOM 2460 O O . ARG A 1 306 ? 6.068 7.283 4.953 1.00 94.38 306 ARG A O 1
ATOM 2467 N N . VAL A 1 307 ? 7.829 6.079 4.251 1.00 91.38 307 VAL A N 1
ATOM 2468 C CA . VAL A 1 307 ? 7.665 4.977 5.218 1.00 91.38 307 VAL A CA 1
ATOM 2469 C C . VAL A 1 307 ? 7.774 5.474 6.660 1.00 91.38 307 VAL A C 1
ATOM 2471 O O . VAL A 1 307 ? 6.965 5.082 7.496 1.00 91.38 307 VAL A O 1
ATOM 2474 N N . GLU A 1 308 ? 8.707 6.378 6.972 1.00 91.38 308 GLU A N 1
ATOM 2475 C CA . GLU A 1 308 ? 8.809 6.944 8.324 1.00 91.38 308 GLU A CA 1
ATOM 2476 C C . GLU A 1 308 ? 7.558 7.757 8.711 1.00 91.38 308 GLU A C 1
ATOM 2478 O O . GLU A 1 308 ? 7.027 7.592 9.811 1.00 91.38 308 GLU A O 1
ATOM 2483 N N . VAL A 1 309 ? 7.020 8.567 7.791 1.00 92.88 309 VAL A N 1
ATOM 2484 C CA . VAL A 1 309 ? 5.755 9.299 7.998 1.00 92.88 309 VAL A CA 1
ATOM 2485 C C . VAL A 1 309 ? 4.563 8.341 8.137 1.00 92.88 309 VAL A C 1
ATOM 2487 O O . VAL A 1 309 ? 3.704 8.561 8.994 1.00 92.88 309 VAL A O 1
ATOM 2490 N N . LEU A 1 310 ? 4.509 7.265 7.346 1.00 89.81 310 LEU A N 1
ATOM 2491 C CA . LEU A 1 310 ? 3.484 6.224 7.455 1.00 89.81 310 LEU A CA 1
ATOM 2492 C C . LEU A 1 310 ? 3.525 5.552 8.837 1.00 89.81 310 LEU A C 1
ATOM 2494 O O . LEU A 1 310 ? 2.492 5.436 9.497 1.00 89.81 310 LEU A O 1
ATOM 2498 N N . ASN A 1 311 ? 4.718 5.191 9.314 1.00 88.81 311 ASN A N 1
ATOM 2499 C CA . ASN A 1 311 ? 4.920 4.579 10.627 1.00 88.81 311 ASN A CA 1
ATOM 2500 C C . ASN A 1 311 ? 4.511 5.521 11.770 1.00 88.81 311 ASN A C 1
ATOM 2502 O O . ASN A 1 311 ? 3.829 5.092 12.699 1.00 88.81 311 ASN A O 1
ATOM 2506 N N . GLN A 1 312 ? 4.835 6.817 11.680 1.00 90.94 312 GLN A N 1
ATOM 2507 C CA . GLN A 1 312 ? 4.373 7.827 12.645 1.00 90.94 312 GLN A CA 1
ATOM 2508 C C . GLN A 1 312 ? 2.838 7.933 12.682 1.00 90.94 312 GLN A C 1
ATOM 2510 O O . GLN A 1 312 ? 2.244 8.018 13.756 1.00 90.94 312 GLN A O 1
ATOM 2515 N N . ARG A 1 313 ? 2.169 7.875 11.523 1.00 89.62 313 ARG A N 1
ATOM 2516 C CA . ARG A 1 313 ? 0.697 7.863 11.440 1.00 89.62 313 ARG A CA 1
ATOM 2517 C C . ARG A 1 313 ? 0.094 6.562 11.992 1.00 89.62 313 ARG A C 1
ATOM 2519 O O . ARG A 1 313 ? -0.927 6.605 12.676 1.00 89.62 313 ARG A O 1
ATOM 2526 N N . CYS A 1 314 ? 0.741 5.420 11.759 1.00 87.06 314 CYS A N 1
ATOM 2527 C CA . CYS A 1 314 ? 0.341 4.129 12.324 1.00 87.06 314 CYS A CA 1
ATOM 2528 C C . CYS A 1 314 ? 0.518 4.073 13.857 1.00 87.06 314 CYS A C 1
ATOM 2530 O O . CYS A 1 314 ? -0.275 3.427 14.547 1.00 87.06 314 CYS A O 1
ATOM 2532 N N . ALA A 1 315 ? 1.512 4.781 14.408 1.00 88.50 315 ALA A N 1
ATOM 2533 C CA . ALA A 1 315 ? 1.672 4.948 15.852 1.00 88.50 315 ALA A CA 1
ATOM 2534 C C . ALA A 1 315 ? 0.484 5.715 16.461 1.00 88.50 315 ALA A C 1
ATOM 2536 O O . ALA A 1 315 ? -0.128 5.222 17.402 1.00 88.50 315 ALA A O 1
ATOM 2537 N N . VAL 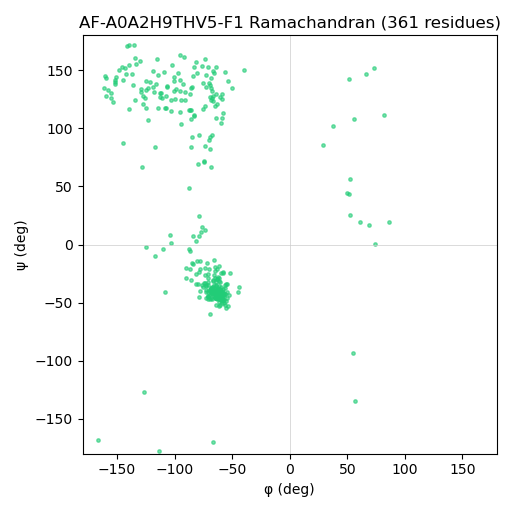A 1 316 ? 0.049 6.823 15.845 1.00 87.56 316 VAL A N 1
ATOM 2538 C CA . VAL A 1 316 ? -1.154 7.568 16.281 1.00 87.56 316 VAL A CA 1
ATOM 2539 C C . VAL A 1 316 ? -2.413 6.688 16.278 1.00 87.56 316 VAL A C 1
ATOM 2541 O O . VAL A 1 316 ? -3.242 6.785 17.182 1.00 87.56 316 VAL A O 1
ATOM 2544 N N . LEU A 1 317 ? -2.567 5.799 15.292 1.00 85.38 317 LEU A N 1
ATOM 2545 C CA . LEU A 1 317 ? -3.678 4.838 15.266 1.00 85.38 317 LEU A CA 1
ATOM 2546 C C . LEU A 1 317 ? -3.544 3.734 16.332 1.00 85.38 317 LEU A C 1
ATOM 2548 O O . LEU A 1 317 ? -4.558 3.209 16.789 1.00 85.38 317 LEU A O 1
ATOM 2552 N N . SER A 1 318 ? -2.322 3.419 16.772 1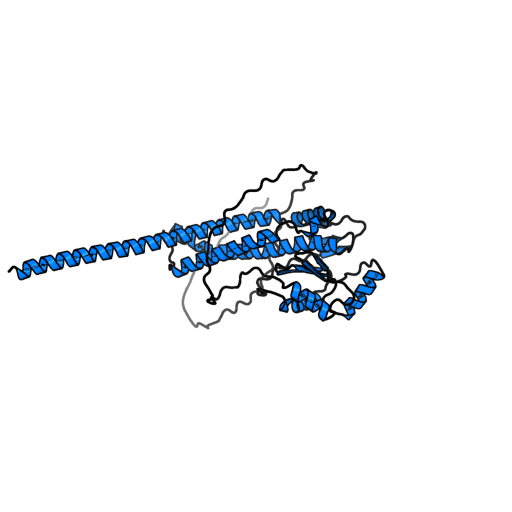.00 87.00 318 SER A N 1
ATOM 2553 C CA . SER A 1 318 ? -2.080 2.525 17.912 1.00 87.00 318 SER A CA 1
ATOM 2554 C C . SER A 1 318 ? -2.470 3.196 19.234 1.00 87.00 318 SER A C 1
ATOM 2556 O O . SER A 1 318 ? -3.211 2.595 20.006 1.00 87.00 318 SER A O 1
ATOM 2558 N N . ASP A 1 319 ? -2.104 4.468 19.434 1.00 88.56 319 ASP A N 1
ATOM 2559 C CA . ASP A 1 319 ? -2.523 5.257 20.604 1.00 88.56 319 ASP A CA 1
ATOM 2560 C C . ASP A 1 319 ? -4.061 5.359 20.700 1.00 88.56 319 ASP A C 1
ATOM 2562 O O . ASP A 1 319 ? -4.644 5.250 21.782 1.00 88.56 319 ASP A O 1
ATOM 2566 N N . MET A 1 320 ? -4.749 5.528 19.559 1.00 84.88 320 MET A N 1
ATOM 2567 C CA . MET A 1 320 ? -6.219 5.513 19.499 1.00 84.88 320 MET A CA 1
ATOM 2568 C C . MET A 1 320 ? -6.812 4.142 19.860 1.00 84.88 320 MET A C 1
ATOM 2570 O O . MET A 1 320 ? -7.842 4.087 20.535 1.00 84.88 320 MET A O 1
ATOM 2574 N N . LEU A 1 321 ? -6.184 3.045 19.427 1.00 85.12 321 LEU A N 1
ATOM 2575 C CA . LEU A 1 321 ? -6.614 1.681 19.746 1.00 85.12 321 LEU A CA 1
ATOM 2576 C C . LEU A 1 321 ? -6.491 1.407 21.250 1.00 85.12 321 LEU A C 1
ATOM 2578 O O . LEU A 1 321 ? -7.444 0.912 21.856 1.00 85.12 321 LEU A O 1
ATOM 2582 N N . ASP A 1 322 ? -5.365 1.776 21.862 1.00 87.94 322 ASP A N 1
ATOM 2583 C CA . ASP A 1 322 ? -5.142 1.598 23.299 1.00 87.94 322 ASP A CA 1
ATOM 2584 C C . ASP A 1 322 ? -6.115 2.459 24.128 1.00 87.94 322 ASP A C 1
ATOM 2586 O O . ASP A 1 322 ? -6.755 1.949 25.049 1.00 87.94 322 ASP A O 1
ATOM 2590 N N . MET A 1 323 ? -6.367 3.712 23.722 1.00 88.12 323 MET A N 1
ATOM 2591 C CA . MET A 1 323 ? -7.402 4.570 24.324 1.00 88.12 323 MET A CA 1
ATOM 2592 C C . MET A 1 323 ? -8.807 3.935 24.270 1.00 88.12 323 MET A C 1
ATOM 2594 O O . MET A 1 323 ? -9.551 3.975 25.255 1.00 88.12 323 MET A O 1
ATOM 2598 N N . LEU A 1 324 ? -9.195 3.345 23.132 1.00 84.75 324 LEU A N 1
ATOM 2599 C CA . LEU A 1 324 ? -10.485 2.656 22.989 1.00 84.75 324 LEU A CA 1
ATOM 2600 C C . LEU A 1 324 ? -10.563 1.398 23.863 1.00 84.75 324 LEU A C 1
ATOM 2602 O O . LEU A 1 324 ? -11.607 1.130 24.465 1.00 84.75 324 LEU A O 1
ATOM 2606 N N . ARG A 1 325 ? -9.462 0.646 23.966 1.00 86.25 325 ARG A N 1
ATOM 2607 C CA . ARG A 1 325 ? -9.356 -0.546 24.815 1.00 86.25 325 ARG A CA 1
ATOM 2608 C C . ARG A 1 325 ? -9.513 -0.197 26.293 1.00 86.25 325 ARG A C 1
ATOM 2610 O O . ARG A 1 325 ? -10.286 -0.855 26.991 1.00 86.25 325 ARG A O 1
ATOM 2617 N N . ASP A 1 326 ? -8.853 0.860 26.755 1.00 87.25 326 ASP A N 1
ATOM 2618 C CA . ASP A 1 326 ? -8.990 1.353 28.127 1.00 87.25 326 ASP A CA 1
ATOM 2619 C C . ASP A 1 326 ? -10.417 1.824 28.421 1.00 87.25 326 ASP A C 1
ATOM 2621 O O . ASP A 1 326 ? -10.978 1.486 29.467 1.00 87.25 326 ASP A O 1
ATOM 2625 N N . HIS A 1 327 ? -11.069 2.509 27.477 1.00 84.44 327 HIS A N 1
ATOM 2626 C CA . HIS A 1 327 ? -12.469 2.895 27.646 1.00 84.44 327 HIS A CA 1
ATOM 2627 C C . HIS A 1 327 ? -13.415 1.680 27.725 1.00 84.44 327 HIS A C 1
ATOM 2629 O O . HIS A 1 327 ? -14.291 1.631 28.594 1.00 84.44 327 HIS A O 1
ATOM 2635 N N . ALA A 1 328 ? -13.209 0.656 26.888 1.00 83.50 328 ALA A N 1
ATOM 2636 C CA . ALA A 1 328 ? -13.973 -0.593 26.946 1.00 83.50 328 ALA A CA 1
ATOM 2637 C C . ALA A 1 328 ? -13.804 -1.326 28.295 1.00 83.50 328 ALA A C 1
ATOM 2639 O O . ALA A 1 328 ? -14.782 -1.850 28.848 1.00 83.50 328 ALA A O 1
ATOM 2640 N N . ASN A 1 329 ? -12.584 -1.316 28.846 1.00 84.69 329 ASN A N 1
ATOM 2641 C CA . ASN A 1 329 ? -12.267 -1.862 30.167 1.00 84.69 329 ASN A CA 1
ATOM 2642 C C . ASN A 1 329 ? -12.988 -1.095 31.288 1.00 84.69 329 ASN A C 1
ATOM 2644 O O . ASN A 1 329 ? -13.605 -1.727 32.148 1.00 84.69 329 ASN A O 1
ATOM 2648 N N . ILE A 1 330 ? -12.980 0.246 31.253 1.00 84.38 330 ILE A N 1
ATOM 2649 C CA . ILE A 1 330 ? -13.690 1.097 32.227 1.00 84.38 330 ILE A CA 1
ATOM 2650 C C . ILE A 1 330 ? -15.181 0.765 32.240 1.00 84.38 330 ILE A C 1
ATOM 2652 O O . ILE A 1 330 ? -15.717 0.441 33.300 1.00 84.38 330 ILE A O 1
ATOM 2656 N N . MET A 1 331 ? -15.834 0.728 31.070 1.00 80.12 331 MET A N 1
ATOM 2657 C CA . MET A 1 331 ? -17.245 0.336 31.001 1.00 80.12 331 MET A CA 1
ATOM 2658 C C . MET A 1 331 ? -17.466 -1.050 31.625 1.00 80.12 331 MET A C 1
ATOM 2660 O O . MET A 1 331 ? -18.454 -1.277 32.323 1.00 80.12 331 MET A O 1
ATOM 2664 N N . HIS A 1 332 ? -16.586 -2.028 31.360 1.00 79.69 332 HIS A N 1
ATOM 2665 C CA . HIS A 1 332 ? -16.707 -3.372 31.942 1.00 79.69 332 HIS A CA 1
ATOM 2666 C C . HIS A 1 332 ? -16.637 -3.352 33.477 1.00 79.69 332 HIS A C 1
ATOM 2668 O O . HIS A 1 332 ? -17.472 -3.995 34.120 1.00 79.69 332 HIS A O 1
ATOM 2674 N N . GLY A 1 333 ? -15.738 -2.538 34.038 1.00 83.00 333 GLY A N 1
ATOM 2675 C CA . GLY A 1 333 ? -15.683 -2.229 35.466 1.00 83.00 333 GLY A CA 1
ATOM 2676 C C . GLY A 1 333 ? -17.007 -1.679 36.000 1.00 83.00 333 GLY A C 1
ATOM 2677 O O . GLY A 1 333 ? -17.581 -2.283 36.904 1.00 83.00 333 GLY A O 1
ATOM 2678 N N . GLU A 1 334 ? -17.546 -0.618 35.391 1.00 84.62 334 GLU A N 1
ATOM 2679 C CA . GLU A 1 334 ? -18.815 0.008 35.810 1.00 84.62 334 GLU A CA 1
ATOM 2680 C C . GLU A 1 334 ? -19.984 -0.991 35.842 1.00 84.62 334 GLU A C 1
ATOM 2682 O O . GLU A 1 334 ? -20.766 -1.014 36.792 1.00 84.62 334 GLU A O 1
ATOM 2687 N N . THR A 1 335 ? -20.107 -1.865 34.835 1.00 83.88 335 THR A N 1
ATOM 2688 C CA . THR A 1 335 ? -21.165 -2.892 34.843 1.00 83.88 335 THR A CA 1
ATOM 2689 C C . THR A 1 335 ? -20.987 -3.930 35.941 1.00 83.88 335 THR A C 1
ATOM 2691 O O . THR A 1 335 ? -21.981 -4.380 36.507 1.00 83.88 335 THR A O 1
ATOM 2694 N N . LEU A 1 336 ? -19.747 -4.318 36.247 1.00 89.44 336 LEU A N 1
ATOM 2695 C CA . LEU A 1 336 ? -19.462 -5.268 37.319 1.00 89.44 336 LEU A CA 1
ATOM 2696 C C . LEU A 1 336 ? -19.764 -4.627 38.681 1.00 89.44 336 LEU A C 1
ATOM 2698 O O . LEU A 1 336 ? -20.435 -5.243 39.508 1.00 89.44 336 LEU A O 1
ATOM 2702 N N . GLU A 1 337 ? -19.359 -3.371 38.879 1.00 92.38 337 GLU A N 1
ATOM 2703 C CA . GLU A 1 337 ? -19.679 -2.582 40.071 1.00 92.38 337 GLU A CA 1
ATOM 2704 C C . GLU A 1 337 ? -21.196 -2.468 40.281 1.00 92.38 337 GLU A C 1
ATOM 2706 O O . GLU A 1 337 ? -21.694 -2.771 41.367 1.00 92.38 337 GLU A O 1
ATOM 2711 N N . TRP A 1 338 ? -21.956 -2.130 39.233 1.00 92.44 338 TRP A N 1
ATOM 2712 C CA . TRP A 1 338 ? -23.413 -2.005 39.330 1.00 92.44 338 TRP A CA 1
ATOM 2713 C C . TRP A 1 338 ? -24.095 -3.337 39.678 1.00 92.44 338 TRP A C 1
ATOM 2715 O O . TRP A 1 338 ? -25.012 -3.365 40.501 1.00 92.44 338 TRP A O 1
ATOM 2725 N N . ILE A 1 339 ? -23.614 -4.456 39.121 1.00 93.56 339 ILE A N 1
ATOM 2726 C CA . ILE A 1 339 ? -24.077 -5.805 39.488 1.00 93.56 339 ILE A CA 1
ATOM 2727 C C . ILE A 1 339 ? -23.805 -6.083 40.975 1.00 93.56 339 ILE A C 1
ATOM 2729 O O . ILE A 1 339 ? -24.704 -6.544 41.680 1.00 93.56 339 ILE A O 1
ATOM 2733 N N . VAL A 1 340 ? -22.607 -5.769 41.480 1.00 94.38 340 VAL A N 1
ATOM 2734 C CA . VAL A 1 340 ? -22.251 -5.961 42.898 1.00 94.38 340 VAL A CA 1
ATOM 2735 C C . VAL A 1 340 ? -23.129 -5.108 43.821 1.00 94.38 340 VAL A C 1
ATOM 2737 O O . VAL A 1 340 ? -23.646 -5.625 44.814 1.00 94.38 340 VAL A O 1
ATOM 2740 N N . ILE A 1 341 ? -23.369 -3.837 43.481 1.00 95.12 341 ILE A N 1
ATOM 2741 C CA . ILE A 1 341 ? -24.251 -2.939 44.247 1.00 95.12 341 ILE A CA 1
ATOM 2742 C C . ILE A 1 341 ? -25.681 -3.500 44.315 1.00 95.12 341 ILE A C 1
ATOM 2744 O O . ILE A 1 341 ? -26.274 -3.539 45.397 1.00 95.12 341 ILE A O 1
ATOM 2748 N N . VAL A 1 342 ? -26.227 -3.982 43.193 1.00 96.56 342 VAL A N 1
ATOM 2749 C CA . VAL A 1 342 ? -27.569 -4.592 43.146 1.00 96.56 342 VAL A CA 1
ATOM 2750 C C . VAL A 1 342 ? -27.648 -5.861 43.995 1.00 96.56 342 VAL A C 1
ATOM 2752 O O . VAL A 1 342 ? -28.612 -6.028 44.742 1.00 96.56 342 VAL A O 1
ATOM 2755 N N . LEU A 1 343 ? -26.640 -6.736 43.933 1.00 95.75 343 LEU A N 1
ATOM 2756 C CA . LEU A 1 343 ? -26.601 -7.962 44.739 1.00 95.75 343 LEU A CA 1
ATOM 2757 C C . LEU A 1 343 ? -26.600 -7.655 46.246 1.00 95.75 343 LEU A C 1
ATOM 2759 O O . LEU A 1 343 ? -27.365 -8.263 46.996 1.00 95.75 343 LEU A O 1
ATOM 2763 N N . ILE A 1 344 ? -25.811 -6.668 46.684 1.00 96.25 344 ILE A N 1
ATOM 2764 C CA . ILE A 1 344 ? -25.780 -6.220 48.086 1.00 96.25 344 ILE A CA 1
ATOM 2765 C C . ILE A 1 344 ? -27.132 -5.614 48.501 1.00 96.25 344 ILE A C 1
ATOM 2767 O O . ILE A 1 344 ? -27.636 -5.912 49.585 1.00 96.25 344 ILE A O 1
ATOM 2771 N N . ALA A 1 345 ? -27.754 -4.800 47.642 1.00 96.75 345 ALA A N 1
ATOM 2772 C CA . ALA A 1 345 ? -29.060 -4.202 47.919 1.00 96.75 345 ALA A CA 1
ATOM 2773 C C . ALA A 1 345 ? -30.175 -5.257 48.074 1.00 96.75 345 ALA A C 1
ATOM 2775 O O . ALA A 1 345 ? -31.023 -5.130 48.961 1.00 96.75 345 ALA A O 1
ATOM 2776 N N . ILE A 1 346 ? -30.152 -6.316 47.255 1.00 97.12 346 ILE A N 1
ATOM 2777 C CA . ILE A 1 346 ? -31.085 -7.449 47.352 1.00 97.12 346 ILE A CA 1
ATOM 2778 C C . ILE A 1 346 ? -30.896 -8.204 48.675 1.00 97.12 346 ILE A C 1
ATOM 2780 O O . ILE A 1 346 ? -31.885 -8.480 49.354 1.00 97.12 346 ILE A O 1
ATOM 2784 N N . GLU A 1 347 ? -29.656 -8.493 49.080 1.00 96.50 347 GLU A N 1
ATOM 2785 C CA . GLU A 1 347 ? -29.377 -9.198 50.341 1.00 96.50 347 GLU A CA 1
ATOM 2786 C C . GLU A 1 347 ? -29.870 -8.398 51.560 1.00 96.50 347 GLU A C 1
ATOM 2788 O O . GLU A 1 347 ? -30.560 -8.938 52.430 1.00 96.50 347 GLU A O 1
ATOM 2793 N N . ILE A 1 348 ? -29.614 -7.084 51.585 1.00 96.25 348 ILE A N 1
ATOM 2794 C CA . ILE A 1 348 ? -30.118 -6.181 52.633 1.00 96.25 348 ILE A CA 1
ATOM 2795 C C . ILE A 1 348 ? -31.654 -6.187 52.667 1.00 96.25 348 ILE A C 1
ATOM 2797 O O . ILE A 1 348 ? -32.247 -6.281 53.745 1.00 96.25 348 ILE A O 1
ATOM 2801 N N . PHE A 1 349 ? -32.314 -6.133 51.505 1.00 96.69 349 PHE A N 1
ATOM 2802 C CA . PHE A 1 349 ? -33.775 -6.173 51.419 1.00 96.69 349 PHE A CA 1
ATOM 2803 C C . PHE A 1 349 ? -34.353 -7.496 51.948 1.00 96.69 349 PHE A C 1
ATOM 2805 O O . PHE A 1 349 ? -35.314 -7.481 52.720 1.00 96.69 349 PHE A O 1
ATOM 2812 N N . ILE A 1 350 ? -33.742 -8.635 51.604 1.00 95.81 350 ILE A N 1
ATOM 2813 C CA . ILE A 1 350 ? -34.129 -9.960 52.115 1.00 95.81 350 ILE A CA 1
ATOM 2814 C C . ILE A 1 350 ? -33.935 -10.039 53.636 1.00 95.81 350 ILE A C 1
ATOM 2816 O O . ILE A 1 350 ? -34.807 -10.560 54.335 1.00 95.81 350 ILE A O 1
ATOM 2820 N N . GLY A 1 351 ? -32.826 -9.510 54.164 1.00 94.94 351 GLY A N 1
ATOM 2821 C CA . GLY A 1 351 ? -32.564 -9.446 55.605 1.00 94.94 351 GLY A CA 1
ATOM 2822 C C . GLY A 1 351 ? -33.621 -8.634 56.361 1.00 94.94 351 GLY A C 1
ATOM 2823 O O . GLY A 1 351 ? -34.170 -9.105 57.359 1.00 94.94 351 GLY A O 1
ATOM 2824 N N . ILE A 1 352 ? -33.971 -7.451 55.844 1.00 94.88 352 ILE A N 1
ATOM 2825 C CA . ILE A 1 352 ? -35.025 -6.589 56.401 1.00 94.88 352 ILE A CA 1
ATOM 2826 C C . ILE A 1 352 ? -36.395 -7.281 56.343 1.00 94.88 352 ILE A C 1
ATOM 2828 O O . ILE A 1 352 ? -37.124 -7.278 57.336 1.00 94.88 352 ILE A O 1
ATOM 2832 N N . ALA A 1 353 ? -36.739 -7.908 55.214 1.00 93.19 353 ALA A N 1
ATOM 2833 C CA . ALA A 1 353 ? -38.013 -8.603 55.039 1.00 93.19 353 ALA A CA 1
ATOM 2834 C C . ALA A 1 353 ? -38.174 -9.794 56.003 1.00 93.19 353 ALA A C 1
ATOM 2836 O O . ALA A 1 353 ? -39.247 -9.961 56.584 1.00 93.19 353 ALA A O 1
ATOM 2837 N N . LYS A 1 354 ? -37.108 -10.579 56.224 1.00 92.44 354 LYS A N 1
ATOM 2838 C CA . LYS A 1 354 ? -37.086 -11.662 57.226 1.00 92.44 354 LYS A CA 1
ATOM 2839 C C . LYS A 1 354 ? -37.316 -11.119 58.638 1.00 92.44 354 LYS A C 1
ATOM 2841 O O . LYS A 1 354 ? -38.253 -11.554 59.297 1.00 92.44 354 LYS A O 1
ATOM 2846 N N . GLY A 1 355 ? -36.545 -10.111 59.058 1.00 90.88 355 GLY A N 1
ATOM 2847 C CA . GLY A 1 355 ? -36.682 -9.520 60.395 1.00 90.88 355 GLY A CA 1
ATOM 2848 C C . GLY A 1 355 ? -38.060 -8.895 60.657 1.00 90.88 355 GLY A C 1
ATOM 2849 O O . GLY A 1 355 ? -38.595 -9.014 61.757 1.00 90.88 355 GLY A O 1
ATOM 2850 N N . LEU A 1 356 ? -38.678 -8.278 59.644 1.00 91.12 356 LEU A N 1
ATOM 2851 C CA . LEU A 1 356 ? -40.068 -7.807 59.719 1.00 91.12 356 LEU A CA 1
ATOM 2852 C C . LEU A 1 356 ? -41.070 -8.961 59.849 1.00 91.12 356 LEU A C 1
ATOM 2854 O O . LEU A 1 356 ? -42.017 -8.846 60.626 1.00 91.12 356 LEU A O 1
ATOM 2858 N N . GLY A 1 357 ? -40.854 -10.060 59.121 1.00 88.81 357 GLY A N 1
ATOM 2859 C CA . GLY A 1 357 ? -41.642 -11.286 59.242 1.00 88.81 357 GLY A CA 1
ATOM 2860 C C . GLY A 1 357 ? -41.591 -11.864 60.655 1.00 88.81 357 GLY A C 1
ATOM 2861 O O . GLY A 1 357 ? -42.642 -12.100 61.245 1.00 88.81 357 GLY A O 1
ATOM 2862 N N . ASP A 1 358 ? -40.394 -11.996 61.229 1.00 88.25 358 ASP A N 1
ATOM 2863 C CA . ASP A 1 358 ? -40.193 -12.506 62.591 1.00 88.25 358 ASP A CA 1
ATOM 2864 C C . ASP A 1 358 ? -40.907 -11.631 63.640 1.00 88.25 358 ASP A C 1
ATOM 2866 O O . ASP A 1 358 ? -41.588 -12.145 64.528 1.00 88.25 358 ASP A O 1
ATOM 2870 N N . VAL A 1 359 ? -40.833 -10.300 63.510 1.00 88.12 359 VAL A N 1
ATOM 2871 C CA . VAL A 1 359 ? -41.530 -9.355 64.407 1.00 88.12 359 VAL A CA 1
ATOM 2872 C C . VAL A 1 359 ? -43.055 -9.412 64.249 1.00 88.12 359 VAL A C 1
ATOM 2874 O O . VAL A 1 359 ? -43.773 -9.277 65.241 1.00 88.12 359 VAL A O 1
ATOM 2877 N N . LEU A 1 360 ? -43.564 -9.618 63.030 1.00 81.00 360 LEU A N 1
ATOM 2878 C CA . LEU A 1 360 ? -44.999 -9.766 62.760 1.00 81.00 360 LEU A CA 1
ATOM 2879 C C . LEU A 1 360 ? -45.562 -11.105 63.247 1.00 81.00 360 LEU A C 1
ATOM 2881 O O . LEU A 1 360 ? -46.703 -11.137 63.695 1.00 81.00 360 LEU A O 1
ATOM 2885 N N . TYR A 1 361 ? -44.782 -12.186 63.179 1.00 77.50 361 TYR A N 1
ATOM 2886 C CA . TYR A 1 361 ? -45.188 -13.523 63.632 1.00 77.50 361 TYR A CA 1
ATOM 2887 C C . TYR A 1 361 ? -44.985 -13.736 65.144 1.00 77.50 361 TYR A C 1
ATOM 2889 O O . TYR A 1 361 ? -45.549 -14.661 65.725 1.00 77.50 361 TYR A O 1
ATOM 2897 N N . SER A 1 362 ? -44.190 -12.880 65.794 1.00 73.12 362 SER A N 1
ATOM 2898 C CA . SER A 1 362 ? -43.970 -12.859 67.247 1.00 73.12 362 SER A CA 1
ATOM 2899 C C . SER A 1 362 ? -45.045 -12.074 68.027 1.00 73.12 362 SER A C 1
ATOM 2901 O O . SER A 1 362 ? -44.867 -11.840 69.229 1.00 73.12 362 SER A O 1
ATOM 2903 N N . ARG A 1 363 ? -46.124 -11.627 67.372 1.00 53.75 363 ARG A N 1
ATOM 2904 C CA . ARG A 1 363 ? -47.186 -10.785 67.945 1.00 53.75 363 ARG A CA 1
ATOM 2905 C C . ARG A 1 363 ? -48.563 -11.429 67.832 1.00 53.75 363 ARG A C 1
ATOM 2907 O O . ARG A 1 363 ? -49.338 -11.220 68.790 1.00 53.75 363 ARG A O 1
#

pLDDT: mean 71.43, std 22.66, range [24.8, 97.12]

Solvent-accessible surface area (backbone atoms only — not comparable to full-atom values): 22662 Å² total; per-residue (Å²): 142,86,87,87,79,88,86,89,87,89,91,84,90,88,86,86,89,90,84,84,90,76,95,75,85,84,81,81,87,69,83,84,77,85,77,76,82,85,78,83,82,88,81,92,78,88,86,80,84,85,83,90,82,88,87,85,88,84,90,80,88,88,76,88,83,84,89,84,83,93,74,94,65,97,62,80,69,73,56,84,29,24,36,46,59,63,66,47,50,55,47,39,64,73,68,48,41,33,46,96,53,81,70,46,71,61,92,61,28,43,40,33,66,37,76,77,45,48,70,61,29,55,53,46,57,55,40,64,75,72,38,99,60,93,67,70,68,39,32,39,38,40,32,37,77,53,40,74,46,77,42,61,62,52,79,66,56,47,54,54,34,54,64,68,46,55,88,36,53,39,63,74,75,56,86,90,70,63,68,83,83,86,69,49,72,46,82,39,68,95,46,76,67,42,79,56,94,57,33,38,36,31,46,64,91,49,66,70,60,54,47,41,53,39,54,41,50,47,42,49,39,55,46,50,46,50,52,49,54,50,49,53,52,49,69,70,52,56,57,54,67,51,41,29,74,75,68,76,47,72,99,63,54,72,67,56,50,53,50,49,44,49,55,51,48,53,51,52,52,47,58,57,64,47,52,74,70,66,53,83,65,70,66,37,78,81,39,57,86,50,44,66,56,32,53,53,47,33,57,73,69,40,43,71,61,52,51,52,53,47,50,54,53,52,47,56,50,48,54,52,37,53,54,51,51,53,51,54,49,49,55,52,49,54,55,51,51,53,52,52,53,51,54,53,52,50,52,53,49,52,53,52,53,49,56,52,48,54,60,62,74,74,109

Organism: NCBI:txid1246581

Foldseek 3Di:
DDDDDDDDDDDDDDDDDDDDDDDDDDPPPDPDDDDDPPDDDDDDDDDDDDDDDDDDDDDDDDDDDDDDDDDDDPDLPLDQKFFPVVVVQVVCVVVVQQPPDDFDDQPQKIKGQGRFHNVLNVVVVCVVVPDLDQQWRWIWIGGGRRDIDITRDDPVSVVRRVVVRVVRIDSDDDPVLQFDDDAAEGEDLPDDFDDDPRYTYHNGPDVVLVVLLVLLVRLLRVLVSLVVVLVVLCVVLVVQVVCCVVPVAGPDDLVVLVVNLVVLVVSLVSLVVCVVSLDDRPVCVVVVVSVVVNVNSNVVSVSVVSNVVSVVSNVVSVVSSVVSVVNSVVVVVVVVVVVVVVVVVVVVVVVVVVVVVVVVVVD

Secondary structure (DSSP, 8-state):
------------------------------------------------------------------------------S--EE-HHHHHHHHHHHTTTTTPPPEEETTEEEES--S-HHHHHHHHHHHHH----S---EEEEETTTEEEEES--HHHHHHHHHHHGGGEESPPPTTS------EEEE-TTSPPEEETTEEEES---HHHHHHHHHHHHHHHHHHHHHHHHHHHHHHHTHHHHHHHHHSS----HHHHHHHHHHHHHHHHHHHHHHTTSS--THHHH-GGGHHHHHHHHHHTTHHHHHHHHHHHHHHHHHHHHHHHHHHHHHHHHHHHHHHHHHHHHHHHHHHHHHHHHHHHT-

Mean predicted aligned error: 15.49 Å